Protein AF-A0A661MVH6-F1 (afdb_monomer)

Structure (mmCIF, N/CA/C/O backbone):
data_AF-A0A661MVH6-F1
#
_entry.id   AF-A0A661MVH6-F1
#
loop_
_atom_site.group_PDB
_atom_site.id
_atom_site.type_symbol
_atom_site.label_atom_id
_atom_site.label_alt_id
_atom_site.label_comp_id
_atom_site.label_asym_id
_atom_site.label_entity_id
_atom_site.label_seq_id
_atom_site.pdbx_PDB_ins_code
_atom_site.Cartn_x
_atom_site.Cartn_y
_atom_site.Cartn_z
_atom_site.occupancy
_atom_site.B_iso_or_equiv
_atom_site.auth_seq_id
_atom_site.auth_comp_id
_atom_site.auth_asym_id
_atom_site.auth_atom_id
_atom_site.pdbx_PDB_model_num
ATOM 1 N N . MET A 1 1 ? 53.081 5.523 32.865 1.00 45.00 1 MET A N 1
ATOM 2 C CA . MET A 1 1 ? 53.089 5.636 31.393 1.00 45.00 1 MET A CA 1
ATOM 3 C C . MET A 1 1 ? 51.873 6.450 31.010 1.00 45.00 1 MET A C 1
ATOM 5 O O . MET A 1 1 ? 50.761 6.010 31.255 1.00 45.00 1 MET A O 1
ATOM 9 N N . VAL A 1 2 ? 52.114 7.679 30.564 1.00 39.81 2 VAL A N 1
ATOM 10 C CA . VAL A 1 2 ? 51.119 8.656 30.108 1.00 39.81 2 VAL A CA 1
ATOM 11 C C . VAL A 1 2 ? 51.309 8.809 28.603 1.00 39.81 2 VAL A C 1
ATOM 13 O O . VAL A 1 2 ? 52.458 8.885 28.177 1.00 39.81 2 VAL A O 1
ATOM 16 N N . ALA A 1 3 ? 50.197 8.851 27.866 1.00 35.44 3 ALA A N 1
ATOM 17 C CA . ALA A 1 3 ? 49.954 9.422 26.528 1.00 35.44 3 ALA A CA 1
ATOM 18 C C . ALA A 1 3 ? 48.868 8.548 25.872 1.00 35.44 3 ALA A C 1
ATOM 20 O O . ALA A 1 3 ? 48.972 7.330 25.907 1.00 35.44 3 ALA A O 1
ATOM 21 N N . GLY A 1 4 ? 47.775 9.046 25.305 1.00 31.98 4 GLY A N 1
ATOM 22 C CA . GLY A 1 4 ? 47.479 10.376 24.791 1.00 31.98 4 GLY A CA 1
ATOM 23 C C . GLY A 1 4 ? 46.777 10.152 23.453 1.00 31.98 4 GLY A C 1
ATOM 24 O O . GLY A 1 4 ? 47.434 9.773 22.491 1.00 31.98 4 GLY A O 1
ATOM 25 N N . ALA A 1 5 ? 45.456 10.317 23.410 1.00 34.72 5 ALA A N 1
ATOM 26 C CA . ALA A 1 5 ? 44.681 10.308 22.175 1.00 34.72 5 ALA A CA 1
ATOM 27 C C . ALA A 1 5 ? 44.013 11.678 22.034 1.00 34.72 5 ALA A C 1
ATOM 29 O O . ALA A 1 5 ? 43.174 12.059 22.848 1.00 34.72 5 ALA A O 1
ATOM 30 N N . ALA A 1 6 ? 44.456 12.422 21.029 1.00 36.59 6 ALA A N 1
ATOM 31 C CA . ALA A 1 6 ? 43.865 13.654 20.538 1.00 36.59 6 ALA A CA 1
ATOM 32 C C . ALA A 1 6 ? 44.026 13.673 19.011 1.00 36.59 6 ALA A C 1
ATOM 34 O O . ALA A 1 6 ? 44.962 13.054 18.500 1.00 36.59 6 ALA A O 1
ATOM 35 N N . MET A 1 7 ? 43.177 14.477 18.358 1.00 31.98 7 MET A N 1
ATOM 36 C CA . MET A 1 7 ? 43.138 14.834 16.926 1.00 31.98 7 MET A CA 1
ATOM 37 C C . MET A 1 7 ? 42.324 13.858 16.045 1.00 31.98 7 MET A C 1
ATOM 39 O O . MET A 1 7 ? 42.450 12.651 16.194 1.00 31.98 7 MET A O 1
ATOM 43 N N . ALA A 1 8 ? 41.475 14.288 15.105 1.00 34.19 8 ALA A N 1
ATOM 44 C CA . ALA A 1 8 ? 41.249 15.621 14.547 1.00 34.19 8 ALA A CA 1
ATOM 45 C C . ALA A 1 8 ? 39.823 15.770 13.981 1.00 34.19 8 ALA A C 1
ATOM 47 O O . ALA A 1 8 ? 39.213 14.810 13.514 1.00 34.19 8 ALA A O 1
ATOM 48 N N . GLU A 1 9 ? 39.373 17.021 14.005 1.00 36.56 9 GLU A N 1
ATOM 49 C CA . GLU A 1 9 ? 38.260 17.614 13.265 1.00 36.56 9 GLU A CA 1
ATOM 50 C C . GLU A 1 9 ? 38.466 17.470 11.745 1.00 36.56 9 GLU A C 1
ATOM 52 O O . GLU A 1 9 ? 39.578 17.676 11.251 1.00 36.56 9 GLU A O 1
ATOM 57 N N . ALA A 1 10 ? 37.399 17.178 10.996 1.00 37.25 10 ALA A N 1
ATOM 58 C CA . ALA A 1 10 ? 37.377 17.310 9.542 1.00 37.25 10 ALA A CA 1
ATOM 59 C C . ALA A 1 10 ? 36.585 18.571 9.182 1.00 37.25 10 ALA A C 1
ATOM 61 O O . ALA A 1 10 ? 35.375 18.648 9.402 1.00 37.25 10 ALA A O 1
ATOM 62 N N . GLY A 1 11 ? 37.320 19.563 8.681 1.00 33.62 11 GLY A N 1
ATOM 63 C CA . GLY A 1 11 ? 36.809 20.831 8.190 1.00 33.62 11 GLY A CA 1
ATOM 64 C C . GLY A 1 11 ? 3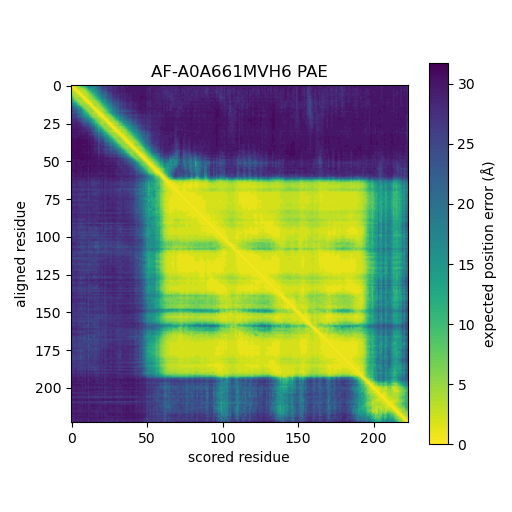5.993 20.679 6.908 1.00 33.62 11 GLY A C 1
ATOM 65 O O . GLY A 1 11 ? 36.220 19.795 6.084 1.00 33.62 11 GLY A O 1
ATOM 66 N N . CYS A 1 12 ? 35.023 21.574 6.801 1.00 34.25 12 CYS A N 1
ATOM 67 C CA . CYS A 1 12 ? 34.191 21.844 5.646 1.00 34.25 12 CYS A CA 1
ATOM 68 C C . CYS A 1 12 ? 35.001 22.687 4.650 1.00 34.25 12 CYS A C 1
ATOM 70 O O . CYS A 1 12 ? 35.284 23.844 4.952 1.00 34.25 12 CYS A O 1
ATOM 72 N N . ASP A 1 13 ? 35.359 22.125 3.495 1.00 34.41 13 ASP A N 1
ATOM 73 C CA . ASP A 1 13 ? 35.902 22.890 2.370 1.00 34.41 13 ASP A CA 1
ATOM 74 C C . ASP A 1 13 ? 34.852 22.962 1.258 1.00 34.41 13 ASP A C 1
ATOM 76 O O . ASP A 1 13 ? 34.529 21.984 0.581 1.00 34.41 13 ASP A O 1
ATOM 80 N N . SER A 1 14 ? 34.292 24.158 1.108 1.00 38.09 14 SER A N 1
ATOM 81 C CA . SER A 1 14 ? 33.525 24.607 -0.045 1.00 38.09 14 SER A CA 1
ATOM 82 C C . SER A 1 14 ? 34.484 25.187 -1.088 1.00 38.09 14 SER A C 1
ATOM 84 O O . SER A 1 14 ? 35.021 26.275 -0.879 1.00 38.09 14 SER A O 1
ATOM 86 N N . GLU A 1 15 ? 34.675 24.504 -2.219 1.00 35.59 15 GLU A N 1
ATOM 87 C CA . GLU A 1 15 ? 35.291 25.105 -3.409 1.00 35.59 15 GLU A CA 1
ATOM 88 C C . GLU A 1 15 ? 34.206 25.627 -4.357 1.00 35.59 15 GLU A C 1
ATOM 90 O O . GLU A 1 15 ? 33.517 24.896 -5.070 1.00 35.59 15 GLU A O 1
ATOM 95 N N . GLU A 1 16 ? 34.065 26.947 -4.310 1.00 38.22 16 GLU A N 1
ATOM 96 C CA . GLU A 1 16 ? 33.287 27.807 -5.186 1.00 38.22 16 GLU A CA 1
ATOM 97 C C . GLU A 1 16 ? 34.013 27.964 -6.536 1.00 38.22 16 GLU A C 1
ATOM 99 O O . GLU A 1 16 ? 35.130 28.479 -6.615 1.00 38.22 16 GLU A O 1
ATOM 104 N N . GLN A 1 17 ? 33.381 27.508 -7.620 1.00 39.16 17 GLN A N 1
ATOM 105 C CA . GLN A 1 17 ? 33.851 27.730 -8.989 1.00 39.16 17 GLN A CA 1
ATOM 106 C C . GLN A 1 17 ? 33.597 29.180 -9.424 1.00 39.16 17 GLN A C 1
ATOM 108 O O . GLN A 1 17 ? 32.461 29.650 -9.456 1.00 39.16 17 GLN A O 1
ATOM 113 N N . GLN A 1 18 ? 34.672 29.873 -9.808 1.00 40.09 18 GLN A N 1
ATOM 114 C CA . GLN A 1 18 ? 34.637 31.227 -10.367 1.00 40.09 18 GLN A CA 1
ATOM 115 C C . GLN A 1 18 ? 34.027 31.275 -11.786 1.00 40.09 18 GLN A C 1
ATOM 117 O O . GLN A 1 18 ? 34.329 30.403 -12.606 1.00 40.09 18 GLN A O 1
ATOM 122 N N . PRO A 1 19 ? 33.261 32.328 -12.140 1.00 41.78 19 PRO A N 1
ATOM 123 C CA . PRO A 1 19 ? 32.779 32.555 -13.501 1.00 41.78 19 PRO A CA 1
ATOM 124 C C . PRO A 1 19 ? 33.750 33.406 -14.345 1.00 41.78 19 PRO A C 1
ATOM 126 O O . PRO A 1 19 ? 34.254 34.440 -13.906 1.00 41.78 19 PRO A O 1
ATOM 129 N N . GLY A 1 20 ? 33.973 32.983 -15.595 1.00 41.06 20 GLY A N 1
ATOM 130 C CA . GLY A 1 20 ? 34.665 33.748 -16.643 1.00 41.06 20 GLY A CA 1
ATOM 131 C C . GLY A 1 20 ? 33.724 34.645 -17.476 1.00 41.06 20 GLY A C 1
ATOM 132 O O . GLY A 1 20 ? 32.505 34.525 -17.364 1.00 41.06 20 GLY A O 1
ATOM 133 N N . PRO A 1 21 ? 34.262 35.569 -18.301 1.00 45.69 21 PRO A N 1
ATOM 134 C CA . PRO A 1 21 ? 33.652 36.882 -18.516 1.00 45.69 21 PRO A CA 1
ATOM 135 C C . PRO A 1 21 ? 32.853 37.052 -19.822 1.00 45.69 21 PRO A C 1
ATOM 137 O O . PRO A 1 21 ? 33.221 36.536 -20.870 1.00 45.69 21 PRO A O 1
ATOM 140 N N . GLY A 1 22 ? 31.856 37.943 -19.749 1.00 34.81 22 GLY A N 1
ATOM 141 C CA . GLY A 1 22 ? 31.641 39.020 -20.724 1.00 34.81 22 GLY A CA 1
ATOM 142 C C . GLY A 1 22 ? 30.849 38.715 -22.000 1.00 34.81 22 GLY A C 1
ATOM 143 O O . GLY A 1 22 ? 31.406 38.275 -22.998 1.00 34.81 22 GLY A O 1
ATOM 144 N N . ALA A 1 23 ? 29.590 39.160 -22.033 1.00 36.53 23 ALA A N 1
ATOM 145 C CA . ALA A 1 23 ? 28.980 39.694 -23.250 1.00 36.53 23 ALA A CA 1
ATOM 146 C C . ALA A 1 23 ? 28.004 40.827 -22.897 1.00 36.53 23 ALA A C 1
ATOM 148 O O . ALA A 1 23 ? 27.095 40.688 -22.085 1.00 36.53 23 ALA A O 1
ATOM 149 N N . THR A 1 24 ? 28.275 41.975 -23.503 1.00 40.50 24 THR A N 1
ATOM 150 C CA . THR A 1 24 ? 27.607 43.271 -23.401 1.00 40.50 24 THR A CA 1
ATOM 151 C C . THR A 1 24 ? 26.248 43.296 -24.100 1.00 40.50 24 THR A C 1
ATOM 153 O O . THR A 1 24 ? 26.124 42.783 -25.209 1.00 40.50 24 THR A O 1
ATOM 156 N N . GLY A 1 25 ? 25.282 44.020 -23.532 1.00 35.81 25 GLY A N 1
ATOM 157 C CA . GLY A 1 25 ? 24.060 44.424 -24.232 1.00 35.81 25 GLY A CA 1
ATOM 158 C C . GLY A 1 25 ? 23.080 45.132 -23.304 1.00 35.81 25 GLY A C 1
ATOM 159 O O . GLY A 1 25 ? 22.208 44.495 -22.729 1.00 35.81 25 GLY A O 1
ATOM 160 N N . GLY A 1 26 ? 23.247 46.443 -23.123 1.00 35.25 26 GLY A N 1
ATOM 161 C CA . GLY A 1 26 ? 22.300 47.277 -22.384 1.00 35.25 26 GLY A CA 1
ATOM 162 C C . GLY A 1 26 ? 21.272 47.936 -23.302 1.00 35.25 26 GLY A C 1
ATOM 163 O O . GLY A 1 26 ? 21.626 48.334 -24.406 1.00 35.25 26 GLY A O 1
ATOM 164 N N . SER A 1 27 ? 20.044 48.117 -22.804 1.00 38.47 27 SER A N 1
ATOM 165 C CA . SER A 1 27 ? 19.259 49.359 -22.950 1.00 38.47 27 SER A CA 1
ATOM 166 C C . SER A 1 27 ? 17.895 49.255 -22.249 1.00 38.47 27 SER A C 1
ATOM 168 O O . SER A 1 27 ? 17.159 48.303 -22.490 1.00 38.47 27 SER A O 1
ATOM 170 N N . GLY A 1 28 ? 17.546 50.290 -21.474 1.00 36.06 28 GLY A N 1
ATOM 171 C CA . GLY A 1 28 ? 16.227 50.543 -20.867 1.00 36.06 28 GLY A CA 1
ATOM 172 C C . GLY A 1 28 ? 16.311 50.472 -19.340 1.00 36.06 28 GLY A C 1
ATOM 173 O O . GLY A 1 28 ? 16.510 49.398 -18.798 1.00 36.06 28 GLY A O 1
ATOM 174 N N . GLY A 1 29 ? 16.315 51.561 -18.569 1.00 33.00 29 GLY A N 1
ATOM 175 C CA . GLY A 1 29 ? 15.412 52.715 -18.615 1.00 33.00 29 GLY A CA 1
ATOM 176 C C . GLY A 1 29 ? 14.424 52.559 -17.447 1.00 33.00 29 GLY A C 1
ATOM 177 O O . GLY A 1 29 ? 13.564 51.697 -17.535 1.00 33.00 29 GLY A O 1
ATOM 178 N N . GLY A 1 30 ? 14.631 53.303 -16.347 1.00 35.06 30 GLY A N 1
ATOM 179 C CA . GLY A 1 30 ? 13.961 53.160 -15.030 1.00 35.06 30 GLY A CA 1
ATOM 180 C C . GLY A 1 30 ? 12.454 53.514 -14.974 1.00 35.06 30 GLY A C 1
ATOM 181 O O . GLY A 1 30 ? 11.802 53.426 -16.009 1.00 35.06 30 GLY A O 1
ATOM 182 N N . PRO A 1 31 ? 11.869 53.954 -13.830 1.00 49.09 31 PRO A N 1
ATOM 183 C CA . PRO A 1 31 ? 12.480 54.344 -12.560 1.00 49.09 31 PRO A CA 1
ATOM 184 C C . PRO A 1 31 ? 12.018 53.530 -11.335 1.00 49.09 31 PRO A C 1
ATOM 186 O O . PRO A 1 31 ? 11.114 52.701 -11.371 1.00 49.09 31 PRO A O 1
ATOM 189 N N . GLN A 1 32 ? 12.728 53.822 -10.251 1.00 44.53 32 GLN A N 1
ATOM 190 C CA . GLN A 1 32 ? 12.508 53.434 -8.866 1.00 44.53 32 GLN A CA 1
ATOM 191 C C . GLN A 1 32 ? 11.124 53.862 -8.374 1.00 44.53 32 GLN A C 1
ATOM 193 O O . GLN A 1 32 ? 10.679 54.959 -8.705 1.00 44.53 32 GLN A O 1
ATOM 198 N N . ASP A 1 33 ? 10.540 53.071 -7.475 1.00 40.53 33 ASP A N 1
ATOM 199 C CA . ASP A 1 33 ? 9.740 53.661 -6.413 1.00 40.53 33 ASP A CA 1
ATOM 200 C C . ASP A 1 33 ? 9.968 52.933 -5.089 1.00 40.53 33 ASP A C 1
ATOM 202 O O . ASP A 1 33 ? 9.992 51.703 -5.003 1.00 40.53 33 ASP A O 1
ATOM 206 N N . ALA A 1 34 ? 10.226 53.747 -4.075 1.00 41.97 34 ALA A N 1
ATOM 207 C CA . ALA A 1 34 ? 10.484 53.361 -2.706 1.00 41.97 34 ALA A CA 1
ATOM 208 C C . ALA A 1 34 ? 9.177 53.475 -1.917 1.00 41.97 34 ALA A C 1
ATOM 210 O O . ALA A 1 34 ? 8.451 54.455 -2.048 1.00 41.97 34 ALA A O 1
ATOM 211 N N . GLY A 1 35 ? 8.890 52.497 -1.060 1.00 34.62 35 GLY A N 1
ATOM 212 C CA . GLY A 1 35 ? 7.670 52.499 -0.257 1.00 34.62 35 GLY A CA 1
ATOM 213 C C . GLY A 1 35 ? 7.804 51.676 1.014 1.00 34.62 35 GLY A C 1
ATOM 214 O O . GLY A 1 35 ? 7.529 50.486 1.034 1.00 34.62 35 GLY A O 1
ATOM 215 N N . THR A 1 36 ? 8.250 52.351 2.066 1.00 39.50 36 THR A N 1
ATOM 216 C CA . THR A 1 36 ? 8.251 51.976 3.487 1.00 39.50 36 THR A CA 1
ATOM 217 C C . THR A 1 36 ? 6.874 51.629 4.071 1.00 39.50 36 THR A C 1
ATOM 219 O O . THR A 1 36 ? 5.869 52.206 3.668 1.00 39.50 36 THR A O 1
ATOM 222 N N . GLY A 1 37 ? 6.888 50.861 5.170 1.00 33.09 37 GLY A N 1
ATOM 223 C CA . GLY A 1 37 ? 5.815 50.774 6.177 1.00 33.09 37 GLY A CA 1
ATOM 224 C C . GLY A 1 37 ? 5.101 49.424 6.136 1.00 33.09 37 GLY A C 1
ATOM 225 O O . GLY A 1 37 ? 4.774 48.936 5.070 1.00 33.09 37 GLY A O 1
ATOM 226 N N . GLY A 1 38 ? 4.837 48.710 7.221 1.00 32.91 38 GLY A N 1
ATOM 227 C CA . GLY A 1 38 ? 4.676 49.054 8.630 1.00 32.91 38 GLY A CA 1
ATOM 228 C C . GLY A 1 38 ? 3.821 47.922 9.223 1.00 32.91 38 GLY A C 1
ATOM 229 O O . GLY A 1 38 ? 2.946 47.397 8.539 1.00 32.91 38 GLY A O 1
ATOM 230 N N . GLY A 1 39 ? 4.137 47.463 10.433 1.00 37.31 39 GLY A N 1
ATOM 231 C CA . GLY A 1 39 ? 3.622 46.200 10.968 1.00 37.31 39 GLY A CA 1
ATOM 232 C C . GLY A 1 39 ? 2.149 46.172 11.398 1.00 37.31 39 GLY A C 1
ATOM 233 O O . GLY A 1 39 ? 1.479 47.192 11.512 1.00 37.31 39 GLY A O 1
ATOM 234 N N . SER A 1 40 ? 1.676 44.957 11.671 1.00 38.62 40 SER A N 1
ATOM 235 C CA . SER A 1 40 ? 0.677 44.527 12.676 1.00 38.62 40 SER A CA 1
ATOM 236 C C . SER A 1 40 ? 0.356 43.061 12.335 1.00 38.62 40 SER A C 1
ATOM 238 O O . SER A 1 40 ? 0.177 42.716 11.177 1.00 38.62 40 SER A O 1
ATOM 240 N N . GLY A 1 41 ? 0.520 42.092 13.234 1.00 39.66 41 GLY A N 1
ATOM 241 C CA . GLY A 1 41 ? -0.380 41.870 14.361 1.00 39.66 41 GLY A CA 1
ATOM 242 C C . GLY A 1 41 ? -1.605 41.088 13.875 1.00 39.66 41 GLY A C 1
ATOM 243 O O . GLY A 1 41 ? -2.578 41.701 13.459 1.00 39.66 41 GLY A O 1
ATOM 244 N N . GLY A 1 42 ? -1.553 39.750 13.899 1.00 32.97 42 GLY A N 1
ATOM 245 C CA . GLY A 1 42 ? -2.643 38.914 13.381 1.00 32.97 42 GLY A CA 1
ATOM 246 C C . GLY A 1 42 ? -2.488 37.422 13.682 1.00 32.97 42 GLY A C 1
ATOM 247 O O . GLY A 1 42 ? -2.177 36.641 12.797 1.00 32.97 42 GLY A O 1
ATOM 248 N N . GLN A 1 43 ? -2.640 37.074 14.959 1.00 37.19 43 GLN A N 1
ATOM 249 C CA . GLN A 1 43 ? -3.320 35.884 15.494 1.00 37.19 43 GLN A CA 1
ATOM 250 C C . GLN A 1 43 ? -3.347 34.600 14.632 1.00 37.19 43 GLN A C 1
ATOM 252 O O . GLN A 1 43 ? -4.077 34.498 13.649 1.00 37.19 43 GLN A O 1
ATOM 257 N N . ALA A 1 44 ? -2.627 33.572 15.095 1.00 39.81 44 ALA A N 1
ATOM 258 C CA . ALA A 1 44 ? -2.741 32.198 14.619 1.00 39.81 44 ALA A CA 1
ATOM 259 C C . ALA A 1 44 ? -4.171 31.670 14.846 1.00 39.81 44 ALA A C 1
ATOM 261 O O . ALA A 1 44 ? -4.568 31.366 15.971 1.00 39.81 44 ALA A O 1
ATOM 262 N N . GLY A 1 45 ? -4.951 31.596 13.769 1.00 36.25 45 GLY A N 1
ATOM 263 C CA . GLY A 1 45 ? -6.226 30.896 13.736 1.00 36.25 45 GLY A CA 1
ATOM 264 C C . GLY A 1 45 ? -5.992 29.426 13.410 1.00 36.25 45 GLY A C 1
ATOM 265 O O . GLY A 1 45 ? -5.546 29.100 12.313 1.00 36.25 45 GLY A O 1
ATOM 266 N N . ALA A 1 46 ? -6.304 28.546 14.358 1.00 42.44 46 ALA A N 1
ATOM 267 C CA . ALA A 1 46 ? -6.469 27.121 14.117 1.00 42.44 46 ALA A CA 1
ATOM 268 C C . ALA A 1 46 ? -7.663 26.917 13.168 1.00 42.44 46 ALA A C 1
ATOM 270 O O . ALA A 1 46 ? -8.818 26.891 13.591 1.00 42.44 46 ALA A O 1
ATOM 271 N N . GLY A 1 47 ? -7.386 26.847 11.867 1.00 36.41 47 GLY A N 1
ATOM 272 C CA . GLY A 1 47 ? -8.369 26.495 10.852 1.00 36.41 47 GLY A CA 1
ATOM 273 C C . GLY A 1 47 ? -8.554 24.986 10.838 1.00 36.41 47 GLY A C 1
ATOM 274 O O . GLY A 1 47 ? -7.804 24.282 10.172 1.00 36.41 47 GLY A O 1
ATOM 275 N N . GLY A 1 48 ? -9.538 24.491 11.589 1.00 42.53 48 GLY A N 1
ATOM 276 C CA . GLY A 1 48 ? -10.044 23.136 11.418 1.00 42.53 48 GLY A CA 1
ATOM 277 C C . GLY A 1 48 ? -10.596 22.989 10.003 1.00 42.53 48 GLY A C 1
ATOM 278 O O . GLY A 1 48 ? -11.647 23.547 9.689 1.00 42.53 48 GLY A O 1
ATOM 279 N N . GLY A 1 49 ? -9.864 22.275 9.148 1.00 35.28 49 GLY A N 1
ATOM 280 C CA . GLY A 1 49 ? -10.322 21.867 7.825 1.00 35.28 49 GLY A CA 1
ATOM 281 C C . GLY A 1 49 ? -11.458 20.863 7.971 1.00 35.28 49 GLY A C 1
ATOM 282 O O . GLY A 1 49 ? -11.233 19.658 7.987 1.00 35.28 49 GLY A O 1
ATOM 283 N N . GLY A 1 50 ? -12.680 21.363 8.142 1.00 38.66 50 GLY A N 1
ATOM 284 C CA . GLY A 1 50 ? -13.878 20.542 8.066 1.00 38.66 50 GLY A CA 1
ATOM 285 C C . GLY A 1 50 ? -14.012 20.002 6.647 1.00 38.66 50 GLY A C 1
ATOM 286 O O . GLY A 1 50 ? -14.101 20.781 5.700 1.00 38.66 50 GLY A O 1
ATOM 287 N N . ALA A 1 51 ? -14.002 18.679 6.503 1.00 48.47 51 ALA A N 1
ATOM 288 C CA . ALA A 1 51 ? -14.371 18.026 5.258 1.00 48.47 51 ALA A CA 1
ATOM 289 C C . ALA A 1 51 ? -15.780 18.492 4.853 1.00 48.47 51 ALA A C 1
ATOM 291 O O . ALA A 1 51 ? -16.733 18.356 5.623 1.00 48.47 51 ALA A O 1
ATOM 292 N N . GLU A 1 52 ? -15.911 19.068 3.662 1.00 44.91 52 GLU A N 1
ATOM 293 C CA . GLU A 1 52 ? -17.208 19.394 3.078 1.00 44.91 52 GLU A CA 1
ATOM 294 C C . GLU A 1 52 ? -17.879 18.080 2.658 1.00 44.91 52 GLU A C 1
ATOM 296 O O . GLU A 1 52 ? -17.415 17.385 1.752 1.00 44.91 52 GLU A O 1
ATOM 301 N N . VAL A 1 53 ? -18.930 17.691 3.385 1.00 50.09 53 VAL A N 1
ATOM 302 C CA . VAL A 1 53 ? -19.680 16.455 3.137 1.00 50.09 53 VAL A CA 1
ATOM 303 C C . VAL A 1 53 ? -20.911 16.799 2.313 1.00 50.09 53 VAL A C 1
ATOM 305 O O . VAL A 1 53 ? -21.968 17.116 2.857 1.00 50.09 53 VAL A O 1
ATOM 308 N N . ASP A 1 54 ? -20.783 16.732 0.992 1.00 43.94 54 ASP A N 1
ATOM 309 C CA . ASP A 1 54 ? -21.917 16.920 0.090 1.00 43.94 54 ASP A CA 1
ATOM 310 C C . ASP A 1 54 ? -22.674 15.586 -0.048 1.00 43.94 54 ASP A C 1
ATOM 312 O O . ASP A 1 54 ? -22.412 14.749 -0.916 1.00 43.94 54 ASP A O 1
ATOM 316 N N . ALA A 1 55 ? -23.563 15.313 0.910 1.00 44.84 55 ALA A N 1
ATOM 317 C CA . ALA A 1 55 ? -24.316 14.064 0.986 1.00 44.84 55 ALA A CA 1
ATOM 318 C C . ALA A 1 55 ? -25.545 14.083 0.057 1.00 44.84 55 ALA A C 1
ATOM 320 O O . ALA A 1 55 ? -26.690 14.067 0.512 1.00 44.84 55 ALA A O 1
ATOM 321 N N . TYR A 1 56 ? -25.330 14.063 -1.260 1.00 46.62 56 TYR A N 1
ATOM 322 C CA . TYR A 1 56 ? -26.392 13.714 -2.205 1.00 46.62 56 TYR A CA 1
ATOM 323 C C . TYR A 1 56 ? -26.602 12.191 -2.194 1.00 46.62 56 TYR A C 1
ATOM 325 O O . TYR A 1 56 ? -25.760 11.435 -2.675 1.00 46.62 56 TYR A O 1
ATOM 333 N N . THR A 1 57 ? -27.722 11.727 -1.624 1.00 47.34 57 THR A N 1
ATOM 334 C CA . THR A 1 57 ? -28.104 10.302 -1.622 1.00 47.34 57 THR A CA 1
ATOM 335 C C . THR A 1 57 ? -29.356 10.098 -2.475 1.00 47.34 57 THR A C 1
ATOM 337 O O . THR A 1 57 ? -30.470 10.199 -1.956 1.00 47.34 57 THR A O 1
ATOM 340 N N . PRO A 1 58 ? -29.223 9.831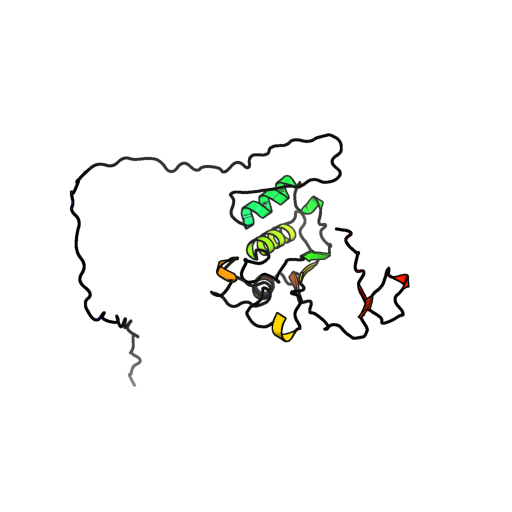 -3.783 1.00 51.81 58 PRO A N 1
ATOM 341 C CA . PRO A 1 58 ? -30.343 9.343 -4.565 1.00 51.81 58 PRO A CA 1
ATOM 342 C C . PRO A 1 58 ? -30.673 7.905 -4.114 1.00 51.81 58 PRO A C 1
ATOM 344 O O . PRO A 1 58 ? -29.764 7.115 -3.836 1.00 51.81 58 PRO A O 1
ATOM 347 N N . PRO A 1 59 ? -31.963 7.558 -3.987 1.00 54.09 59 PRO A N 1
ATOM 348 C CA . PRO A 1 59 ? -32.376 6.208 -3.640 1.00 54.09 59 PRO A CA 1
ATOM 349 C C . PRO A 1 59 ? -32.063 5.296 -4.834 1.00 54.09 59 PRO A C 1
ATOM 351 O O . PRO A 1 59 ? -32.588 5.545 -5.912 1.00 54.09 59 PRO A O 1
ATOM 354 N N . ASP A 1 60 ? -31.227 4.273 -4.621 1.00 65.06 60 ASP A N 1
ATOM 355 C CA . ASP A 1 60 ? -30.744 3.284 -5.614 1.00 65.06 60 ASP A CA 1
ATOM 356 C C . ASP A 1 60 ? -29.407 3.587 -6.326 1.00 65.06 60 ASP A C 1
ATOM 358 O O . ASP A 1 60 ? -29.298 3.550 -7.548 1.00 65.06 60 ASP A O 1
ATOM 362 N N . LEU A 1 61 ? -28.334 3.838 -5.570 1.00 51.81 61 LEU A N 1
ATOM 363 C CA . LEU A 1 61 ? -26.981 3.673 -6.113 1.00 51.81 61 LEU A CA 1
ATOM 364 C C . LEU A 1 61 ? -26.343 2.405 -5.550 1.00 51.81 61 LEU A C 1
ATOM 366 O O . LEU A 1 61 ? -25.890 2.378 -4.407 1.00 51.81 61 LEU A O 1
ATOM 370 N N . THR A 1 62 ? -26.245 1.370 -6.384 1.00 67.88 62 THR A N 1
ATOM 371 C CA . THR A 1 62 ? -25.444 0.166 -6.107 1.00 67.88 62 THR A CA 1
ATOM 372 C C . THR A 1 62 ? -23.945 0.460 -5.997 1.00 67.88 62 THR A C 1
ATOM 374 O O . THR A 1 62 ? -23.206 -0.355 -5.454 1.00 67.88 62 THR A O 1
ATOM 377 N N . ASN A 1 63 ? -23.491 1.626 -6.472 1.00 72.00 63 ASN A N 1
ATOM 378 C CA . ASN A 1 63 ? -22.089 2.032 -6.483 1.00 72.00 63 ASN A CA 1
ATOM 379 C C . ASN A 1 63 ? -21.925 3.420 -5.855 1.00 72.00 63 ASN A C 1
ATOM 381 O O . ASN A 1 63 ? -22.542 4.388 -6.298 1.00 72.00 63 ASN A O 1
ATOM 385 N N . ARG A 1 64 ? -21.058 3.529 -4.844 1.00 80.94 64 ARG A N 1
ATOM 386 C CA . ARG A 1 64 ? -20.696 4.802 -4.206 1.00 80.94 64 ARG A CA 1
ATOM 387 C C . ARG A 1 64 ? -19.246 5.131 -4.531 1.00 80.94 64 ARG A C 1
ATOM 389 O O . ARG A 1 64 ? -18.366 4.309 -4.300 1.00 80.94 64 ARG A O 1
ATOM 396 N N . VAL A 1 65 ? -19.005 6.340 -5.031 1.00 90.06 65 VAL A N 1
ATOM 397 C CA . VAL A 1 65 ? -17.656 6.898 -5.189 1.00 90.06 65 VAL A CA 1
ATOM 398 C C . VAL A 1 65 ? -17.446 7.907 -4.072 1.00 90.06 65 VAL A C 1
ATOM 400 O O . VAL A 1 65 ? -18.222 8.849 -3.934 1.00 90.06 65 VAL A O 1
ATOM 403 N N . LEU A 1 66 ? -16.417 7.687 -3.260 1.00 92.56 66 LEU A N 1
ATOM 404 C CA . LEU A 1 66 ? -16.065 8.547 -2.136 1.00 92.56 66 LEU A CA 1
ATOM 405 C C . LEU A 1 66 ? -14.751 9.249 -2.449 1.00 92.56 66 LEU A C 1
ATOM 407 O O . LEU A 1 66 ? -13.831 8.639 -2.992 1.00 92.56 66 LEU A O 1
ATOM 411 N N . VAL A 1 67 ? -14.678 10.538 -2.133 1.00 96.06 67 VAL A N 1
ATOM 412 C CA . VAL A 1 67 ? -13.537 11.382 -2.482 1.00 96.06 67 VAL A CA 1
ATOM 413 C C . VAL A 1 67 ? -13.217 12.290 -1.301 1.00 96.06 67 VAL A C 1
ATOM 415 O O . VAL A 1 67 ? -14.083 13.033 -0.853 1.00 96.06 67 VAL A O 1
ATOM 418 N N . ALA A 1 68 ? -11.967 12.262 -0.841 1.00 96.62 68 ALA A N 1
ATOM 419 C CA . ALA A 1 68 ? -11.399 13.263 0.060 1.00 96.62 68 ALA A CA 1
ATOM 420 C C . ALA A 1 68 ? -10.291 14.030 -0.671 1.00 96.62 68 ALA A C 1
ATOM 422 O O . ALA A 1 68 ? -9.599 13.469 -1.525 1.00 96.62 68 ALA A O 1
ATOM 423 N N . ARG A 1 69 ? -10.163 15.327 -0.385 1.00 96.81 69 ARG A N 1
ATOM 424 C CA . ARG A 1 69 ? -9.189 16.232 -1.012 1.00 96.81 69 ARG A CA 1
ATOM 425 C C . ARG A 1 69 ? -8.678 17.239 0.012 1.00 96.81 69 ARG A C 1
ATOM 427 O O . ARG A 1 69 ? -9.295 17.427 1.055 1.00 96.81 69 ARG A O 1
ATOM 434 N N . ASN A 1 70 ? -7.611 17.946 -0.359 1.00 96.44 70 ASN A N 1
ATOM 435 C CA . ASN A 1 70 ? -7.000 19.059 0.381 1.00 96.44 70 ASN A CA 1
ATOM 436 C C . ASN A 1 70 ? -6.287 18.683 1.693 1.00 96.44 70 ASN A C 1
ATOM 438 O O . ASN A 1 70 ? -5.700 19.567 2.309 1.00 96.44 70 ASN A O 1
ATOM 442 N N . GLY A 1 71 ? -6.290 17.409 2.096 1.00 96.69 71 GLY A N 1
ATOM 443 C CA . GLY A 1 71 ? -5.391 16.893 3.127 1.00 96.69 71 GLY A CA 1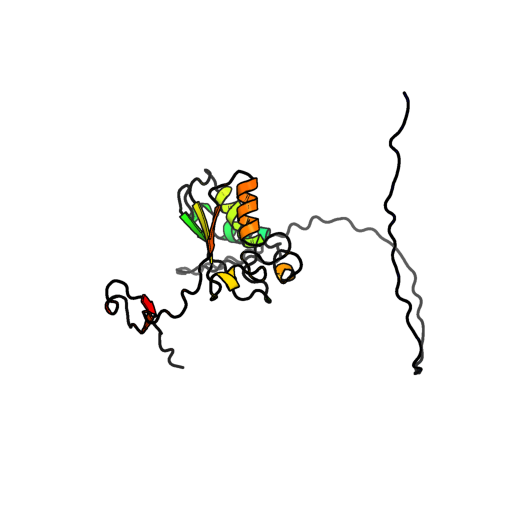
ATOM 444 C C . GLY A 1 71 ? -4.068 16.393 2.549 1.00 96.69 71 GLY A C 1
ATOM 445 O O . GLY A 1 71 ? -3.897 16.264 1.330 1.00 96.69 71 GLY A O 1
ATOM 446 N N . THR A 1 72 ? -3.152 16.049 3.443 1.00 97.00 72 THR A N 1
ATOM 447 C CA . THR A 1 72 ? -2.006 15.177 3.169 1.00 97.00 72 THR A CA 1
ATOM 448 C C . THR A 1 72 ? -2.467 13.796 2.675 1.00 97.00 72 THR A C 1
ATOM 450 O O . THR A 1 72 ? -3.640 13.431 2.835 1.00 97.00 72 THR A O 1
ATOM 453 N N . PRO A 1 73 ? -1.581 12.994 2.057 1.00 96.19 73 PRO A N 1
ATOM 454 C CA . PRO A 1 73 ? -1.938 11.650 1.611 1.00 96.19 73 PRO A CA 1
ATOM 455 C C . PRO A 1 73 ? -2.555 10.775 2.727 1.00 96.19 73 PRO A C 1
ATOM 457 O O . PRO A 1 73 ? -3.634 10.227 2.482 1.00 96.19 73 PRO A O 1
ATOM 460 N N . PRO A 1 74 ? -2.003 10.714 3.962 1.00 97.94 74 PRO A N 1
ATOM 461 C CA . PRO A 1 74 ? -2.636 9.991 5.069 1.00 97.94 74 PRO A CA 1
ATOM 462 C C . PRO A 1 74 ? -4.003 10.544 5.479 1.00 97.94 74 PRO A C 1
ATOM 464 O O . PRO A 1 74 ? -4.951 9.777 5.640 1.00 97.94 74 PRO A O 1
ATOM 467 N N . GLU A 1 75 ? -4.140 11.869 5.592 1.00 98.38 75 GLU A N 1
ATOM 468 C CA . GLU A 1 75 ? -5.417 12.497 5.958 1.00 98.38 75 GLU A CA 1
ATOM 469 C C . GLU A 1 75 ? -6.510 12.186 4.931 1.00 98.38 75 GLU A C 1
ATOM 471 O O . GLU A 1 75 ? -7.649 11.903 5.297 1.00 98.38 75 GLU A O 1
ATOM 476 N N . ASN A 1 76 ? -6.181 12.190 3.636 1.00 98.44 76 ASN A N 1
ATOM 477 C CA . ASN A 1 76 ? -7.148 11.849 2.595 1.00 98.44 76 ASN A CA 1
ATOM 478 C C . ASN A 1 76 ? -7.570 10.372 2.661 1.00 98.44 76 ASN A C 1
ATOM 480 O O . ASN A 1 76 ? -8.747 10.081 2.446 1.00 98.44 76 ASN A O 1
ATOM 484 N N . VAL A 1 77 ? -6.657 9.448 2.985 1.00 98.31 77 VAL A N 1
ATOM 485 C CA . VAL A 1 77 ? -6.997 8.028 3.193 1.00 98.31 77 VAL A CA 1
ATOM 486 C C . VAL A 1 77 ? -7.950 7.871 4.378 1.00 98.31 77 VAL A C 1
ATOM 488 O O . VAL A 1 77 ? -9.038 7.316 4.206 1.00 98.31 77 VAL A O 1
ATOM 491 N N . ALA A 1 78 ? -7.598 8.428 5.540 1.00 97.88 78 ALA A N 1
ATOM 492 C CA . ALA A 1 78 ? -8.429 8.374 6.742 1.00 97.88 78 ALA A CA 1
ATOM 493 C C . ALA A 1 78 ? -9.825 8.979 6.496 1.00 97.88 78 ALA A C 1
ATOM 495 O O . ALA A 1 78 ? -10.846 8.381 6.839 1.00 97.88 78 ALA A O 1
ATOM 496 N N . ASN A 1 79 ? -9.894 10.125 5.812 1.00 98.12 79 ASN A N 1
ATOM 497 C CA . ASN A 1 79 ? -11.156 10.784 5.478 1.00 98.12 79 ASN A CA 1
ATOM 498 C C . ASN A 1 79 ? -12.036 9.941 4.540 1.00 98.12 79 ASN A C 1
ATOM 500 O O . ASN A 1 79 ? -13.244 9.848 4.762 1.00 98.12 79 ASN A O 1
ATOM 504 N N . VAL A 1 80 ? -11.469 9.295 3.511 1.00 97.62 80 VAL A N 1
ATOM 505 C CA . VAL A 1 80 ? -12.247 8.395 2.637 1.00 97.62 80 VAL A CA 1
ATOM 506 C C . VAL A 1 80 ? -12.778 7.195 3.420 1.00 97.62 80 VAL A C 1
ATOM 508 O O . VAL A 1 80 ? -13.948 6.846 3.260 1.00 97.62 80 VAL A O 1
ATOM 511 N N . LEU A 1 81 ? -11.967 6.588 4.290 1.00 97.00 81 LEU A N 1
ATOM 512 C CA . LEU A 1 81 ? -12.403 5.466 5.125 1.00 97.00 81 LEU A CA 1
ATOM 513 C C . LEU A 1 81 ? -13.500 5.882 6.110 1.00 97.00 81 LEU A C 1
ATOM 515 O O . LEU A 1 81 ? -14.490 5.165 6.260 1.00 97.00 81 LEU A O 1
ATOM 519 N N . ALA A 1 82 ? -13.392 7.066 6.715 1.00 96.25 82 ALA A N 1
ATOM 520 C CA . ALA A 1 82 ? -14.437 7.624 7.569 1.00 96.25 82 ALA A CA 1
ATOM 521 C C . ALA A 1 82 ? -15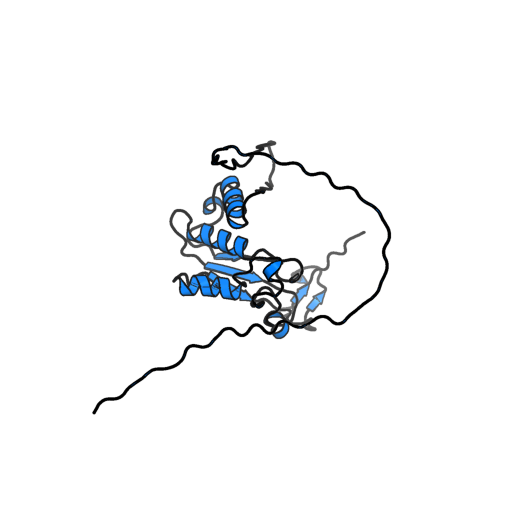.757 7.820 6.800 1.00 96.25 82 ALA A C 1
ATOM 523 O O . ALA A 1 82 ? -16.807 7.360 7.253 1.00 96.25 82 ALA A O 1
ATOM 524 N N . LEU A 1 83 ? -15.713 8.406 5.594 1.00 95.44 83 LEU A N 1
ATOM 525 C CA . LEU A 1 83 ? -16.881 8.540 4.705 1.00 95.44 83 LEU A CA 1
ATOM 526 C C . LEU A 1 83 ? -17.476 7.182 4.296 1.00 95.44 83 LEU A C 1
ATOM 528 O O . LEU A 1 83 ? -18.681 7.065 4.042 1.00 95.44 83 LEU A O 1
ATOM 532 N N . ALA A 1 84 ? -16.633 6.151 4.231 1.00 93.62 84 ALA A N 1
ATOM 533 C CA . ALA A 1 84 ? -17.028 4.786 3.921 1.00 93.62 84 ALA A CA 1
ATOM 534 C C . ALA A 1 84 ? -17.678 4.062 5.116 1.00 93.62 84 ALA A C 1
ATOM 536 O O . ALA A 1 84 ? -18.295 3.017 4.920 1.00 93.62 84 ALA A O 1
ATOM 537 N N . GLY A 1 85 ? -17.623 4.638 6.323 1.00 94.88 85 GLY A N 1
ATOM 538 C CA . GLY A 1 85 ? -18.156 4.051 7.555 1.00 94.88 85 GLY A CA 1
ATOM 539 C C . GLY A 1 85 ? -17.117 3.305 8.396 1.00 94.88 85 GLY A C 1
ATOM 540 O O . GLY A 1 85 ? -17.500 2.496 9.238 1.00 94.88 85 GLY A O 1
ATOM 541 N N . GLY A 1 86 ? -15.829 3.572 8.171 1.00 96.06 86 GLY A N 1
ATOM 542 C CA . GLY A 1 86 ? -14.701 2.955 8.864 1.00 96.06 86 GLY A CA 1
ATOM 543 C C . GLY A 1 86 ? -14.209 1.667 8.202 1.00 96.06 86 GLY A C 1
ATOM 544 O O . GLY A 1 86 ? -14.950 0.977 7.501 1.00 96.06 86 GLY A O 1
ATOM 545 N N . ILE A 1 87 ? -12.942 1.327 8.449 1.00 97.25 87 ILE A N 1
ATOM 546 C CA . ILE A 1 87 ? -12.273 0.172 7.832 1.00 97.25 87 ILE A CA 1
ATOM 547 C C . ILE A 1 87 ? -12.931 -1.170 8.203 1.00 97.25 87 ILE A C 1
ATOM 549 O O . ILE A 1 87 ? -13.100 -2.037 7.347 1.00 97.25 87 ILE A O 1
ATOM 553 N N . ALA A 1 88 ? -13.416 -1.303 9.445 1.00 97.00 88 ALA A N 1
ATOM 554 C CA . ALA A 1 88 ? -14.053 -2.519 9.963 1.00 97.00 88 ALA A CA 1
ATOM 555 C C . ALA A 1 88 ? -15.388 -2.865 9.279 1.00 97.00 88 ALA A C 1
ATOM 557 O O . ALA A 1 88 ? -15.940 -3.938 9.500 1.00 97.00 88 ALA A O 1
ATOM 558 N N . ARG A 1 89 ? -15.919 -1.972 8.435 1.00 95.12 89 ARG A N 1
ATOM 559 C CA . ARG A 1 89 ? -17.071 -2.269 7.579 1.00 95.12 89 ARG A CA 1
ATOM 560 C C . ARG A 1 89 ? -16.720 -3.221 6.428 1.00 95.12 89 ARG A C 1
ATOM 562 O O . ARG A 1 89 ? -17.622 -3.862 5.893 1.00 95.12 89 ARG A O 1
ATOM 569 N N . PHE A 1 90 ? -15.452 -3.263 6.023 1.00 92.88 90 PHE A N 1
ATOM 570 C CA . PHE A 1 90 ? -14.994 -3.963 4.819 1.00 92.88 90 PHE A CA 1
ATOM 571 C C . PHE A 1 90 ? -13.985 -5.071 5.104 1.00 92.88 90 PHE A C 1
ATOM 573 O O . PHE A 1 90 ? -13.850 -5.959 4.271 1.00 92.88 90 PHE A O 1
ATOM 580 N N . ILE A 1 91 ? -13.269 -4.980 6.227 1.00 96.94 91 ILE A N 1
ATOM 581 C CA . ILE A 1 91 ? -12.173 -5.881 6.586 1.00 96.94 91 ILE A CA 1
ATOM 582 C C . ILE A 1 91 ? -12.409 -6.409 8.002 1.00 96.94 91 ILE A C 1
ATOM 584 O O . ILE A 1 91 ? -12.512 -5.630 8.965 1.00 96.94 91 ILE A O 1
ATOM 588 N N . ASP A 1 92 ? -12.506 -7.729 8.120 1.00 98.00 92 ASP A N 1
ATOM 589 C CA . ASP A 1 92 ? -12.588 -8.428 9.396 1.00 98.00 92 ASP A CA 1
ATOM 590 C C . ASP A 1 92 ? -11.200 -8.729 9.990 1.00 98.00 92 ASP A C 1
ATOM 592 O O . ASP A 1 92 ? -10.169 -8.463 9.374 1.00 98.00 92 ASP A O 1
ATOM 596 N N . GLN A 1 93 ? -11.165 -9.221 11.229 1.00 98.12 93 GLN A N 1
ATOM 597 C CA . GLN A 1 93 ? -9.933 -9.428 11.998 1.00 98.12 93 GLN A CA 1
ATOM 598 C C . GLN A 1 93 ? -8.943 -10.381 11.313 1.00 98.12 93 GLN A C 1
ATOM 600 O O . GLN A 1 93 ? -7.746 -10.112 11.342 1.00 98.12 93 GLN A O 1
ATOM 605 N N . ASP A 1 94 ? -9.438 -11.451 10.689 1.00 98.19 94 ASP A N 1
ATOM 606 C CA . ASP A 1 94 ? -8.625 -12.548 10.141 1.00 98.19 94 ASP A CA 1
ATOM 607 C C . ASP A 1 94 ? -8.506 -12.511 8.605 1.00 98.19 94 ASP A C 1
ATOM 609 O O . ASP A 1 94 ? -8.061 -13.478 7.980 1.00 98.19 94 ASP A O 1
ATOM 613 N N . ASP A 1 95 ? -8.941 -11.420 7.970 1.00 98.62 95 ASP A N 1
ATOM 614 C CA . ASP A 1 95 ? -8.965 -11.323 6.512 1.00 98.62 95 ASP A CA 1
ATOM 615 C C . ASP A 1 95 ? -7.556 -11.291 5.904 1.00 98.62 95 ASP A C 1
ATOM 617 O O . ASP A 1 95 ? -6.622 -10.692 6.436 1.00 98.62 95 ASP A O 1
ATOM 621 N N . VAL A 1 96 ? -7.420 -11.870 4.710 1.00 98.25 96 VAL A N 1
ATOM 622 C CA . VAL A 1 96 ? -6.247 -11.645 3.857 1.00 98.25 96 VAL A CA 1
ATOM 623 C C . VAL A 1 96 ? -6.548 -10.490 2.909 1.00 98.25 96 VAL A C 1
ATOM 625 O O . VAL A 1 96 ? -7.403 -10.591 2.027 1.00 98.25 96 VAL A O 1
ATOM 628 N N . VAL A 1 97 ? -5.822 -9.389 3.068 1.00 98.44 97 VAL A N 1
ATOM 629 C CA . VAL A 1 97 ? -6.001 -8.154 2.307 1.00 98.44 97 VAL A CA 1
ATOM 630 C C . VAL A 1 97 ? -4.912 -8.043 1.251 1.00 98.44 97 VAL A C 1
ATOM 632 O O . VAL A 1 97 ? -3.741 -7.843 1.560 1.00 98.44 97 VAL A O 1
ATOM 635 N N . VAL A 1 98 ? -5.293 -8.113 -0.024 1.00 98.25 98 VAL A N 1
ATOM 636 C CA . VAL A 1 98 ? -4.359 -7.901 -1.137 1.00 98.25 98 VAL A CA 1
ATOM 637 C C . VAL A 1 98 ? -4.434 -6.452 -1.601 1.00 98.25 98 VAL A C 1
ATOM 639 O O . VAL A 1 98 ? -5.421 -6.022 -2.199 1.00 98.25 98 VAL A O 1
ATOM 642 N N . LEU A 1 99 ? -3.364 -5.698 -1.365 1.00 97.69 99 LEU A N 1
ATOM 643 C CA . LEU A 1 99 ? -3.205 -4.348 -1.884 1.00 97.69 99 LEU A CA 1
ATOM 644 C C . LEU A 1 99 ? -2.537 -4.413 -3.256 1.00 97.69 99 LEU A C 1
ATOM 646 O O . LEU A 1 99 ? -1.405 -4.879 -3.385 1.00 97.69 99 LEU A O 1
ATOM 650 N N . LYS A 1 100 ? -3.240 -3.917 -4.277 1.00 96.06 100 LYS A N 1
ATOM 651 C CA . LYS A 1 100 ? -2.795 -3.904 -5.677 1.00 96.06 100 LYS A CA 1
ATOM 652 C C . LYS A 1 100 ? -2.451 -2.477 -6.126 1.00 96.06 100 LYS A C 1
ATOM 654 O O . LYS A 1 100 ? -3.258 -1.857 -6.823 1.00 96.06 100 LYS A O 1
ATOM 659 N N . PRO A 1 101 ? -1.301 -1.909 -5.712 1.00 94.88 101 PRO A N 1
ATOM 660 C CA . PRO A 1 101 ? -0.869 -0.613 -6.222 1.00 94.88 101 PRO A CA 1
ATOM 661 C C . PRO A 1 101 ? -0.529 -0.704 -7.715 1.00 94.88 101 PRO A C 1
ATOM 663 O O . PRO A 1 101 ? -0.360 -1.790 -8.251 1.00 94.88 101 PRO A O 1
ATOM 666 N N . ASN A 1 102 ? -0.394 0.433 -8.395 1.00 91.94 102 ASN A N 1
ATOM 667 C CA . ASN A 1 102 ? 0.207 0.510 -9.724 1.00 91.94 102 ASN A CA 1
ATOM 668 C C . ASN A 1 102 ? 1.652 1.000 -9.598 1.00 91.94 102 ASN A C 1
ATOM 670 O O . ASN A 1 102 ? 1.867 2.088 -9.079 1.00 91.94 102 ASN A O 1
ATOM 674 N N . GLY A 1 103 ? 2.623 0.237 -10.096 1.00 89.81 103 GLY A N 1
ATOM 675 C CA . GLY A 1 103 ? 4.061 0.522 -10.031 1.00 89.81 103 GLY A CA 1
ATOM 676 C C . GLY A 1 103 ? 4.726 0.827 -11.378 1.00 89.81 103 GLY A C 1
ATOM 677 O O . GLY A 1 103 ? 5.915 1.150 -11.435 1.00 89.81 103 GLY A O 1
ATOM 678 N N . GLN A 1 104 ? 3.978 0.719 -12.480 1.00 84.81 104 GLN A N 1
ATOM 679 C CA . GLN A 1 104 ? 4.521 0.764 -13.842 1.00 84.81 104 GLN A CA 1
ATOM 680 C C . GLN A 1 104 ? 5.056 2.154 -14.224 1.00 84.81 104 GLN A C 1
ATOM 682 O O . GLN A 1 104 ? 6.090 2.285 -14.889 1.00 84.81 104 GLN A O 1
ATOM 687 N N . TRP A 1 105 ? 4.359 3.210 -13.805 1.00 86.12 105 TRP A N 1
ATOM 688 C CA . TRP A 1 105 ? 4.612 4.588 -14.233 1.00 86.12 105 TRP A CA 1
ATOM 689 C C . TRP A 1 105 ? 5.519 5.330 -13.256 1.00 86.12 105 TRP A C 1
ATOM 691 O O . TRP A 1 105 ? 5.155 6.362 -12.693 1.00 86.12 105 TRP A O 1
ATOM 701 N N . ARG A 1 106 ? 6.732 4.794 -13.058 1.00 83.19 106 ARG A N 1
ATOM 702 C CA . ARG A 1 106 ? 7.690 5.308 -12.066 1.00 83.19 106 ARG A CA 1
ATOM 703 C C . ARG A 1 106 ? 7.931 6.815 -12.166 1.00 83.19 106 ARG A C 1
ATOM 705 O O . ARG A 1 106 ? 8.025 7.480 -11.149 1.00 83.19 106 ARG A O 1
ATOM 712 N N . ARG A 1 107 ? 7.975 7.369 -13.382 1.00 85.12 107 ARG A N 1
ATOM 713 C CA . ARG A 1 107 ? 8.252 8.795 -13.626 1.00 85.12 107 ARG A CA 1
ATOM 714 C C . ARG A 1 107 ? 7.052 9.704 -13.342 1.00 85.12 107 ARG A C 1
ATOM 716 O O . ARG A 1 107 ? 7.234 10.909 -13.246 1.00 85.12 107 ARG A O 1
ATOM 723 N N . GLN A 1 108 ? 5.851 9.144 -13.214 1.00 85.12 108 GLN A N 1
ATOM 724 C CA . GLN A 1 108 ? 4.592 9.856 -12.970 1.00 85.12 108 GLN A CA 1
ATOM 725 C C . GLN A 1 108 ? 4.107 9.702 -11.525 1.00 85.12 108 GLN A C 1
ATOM 727 O O . GLN A 1 108 ? 2.979 10.069 -11.219 1.00 85.12 108 GLN A O 1
ATOM 732 N N . GLY A 1 109 ? 4.943 9.140 -10.653 1.00 79.75 109 GLY A N 1
ATOM 733 C CA . GLY A 1 109 ? 4.636 9.018 -9.239 1.00 79.75 1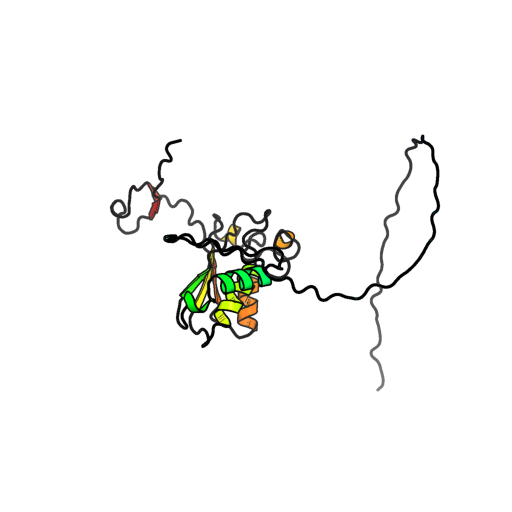09 GLY A CA 1
ATOM 734 C C . GLY A 1 109 ? 4.027 7.693 -8.813 1.00 79.75 109 GLY A C 1
ATOM 735 O O . GLY A 1 109 ? 4.002 7.468 -7.621 1.00 79.75 109 GLY A O 1
ATOM 736 N N . TYR A 1 110 ? 3.631 6.781 -9.716 1.00 90.44 110 TYR A N 1
ATOM 737 C CA . TYR A 1 110 ? 3.029 5.473 -9.368 1.00 90.44 110 TYR A CA 1
ATOM 738 C C . TYR A 1 110 ? 1.960 5.564 -8.235 1.00 90.44 110 TYR A C 1
ATOM 740 O O . TYR A 1 110 ? 1.447 6.646 -7.950 1.00 90.44 110 TYR A O 1
ATOM 748 N N . THR A 1 111 ? 1.501 4.465 -7.627 1.00 93.38 111 THR A N 1
ATOM 749 C CA . THR A 1 111 ? 0.604 4.577 -6.459 1.00 93.38 111 THR A CA 1
ATOM 750 C C . THR A 1 111 ? 1.388 5.120 -5.268 1.00 93.38 111 THR A C 1
ATOM 752 O O . THR A 1 111 ? 2.438 4.577 -4.911 1.00 93.38 111 THR A O 1
ATOM 755 N N . HIS A 1 112 ? 0.866 6.180 -4.646 1.00 94.38 112 HIS A N 1
ATOM 756 C CA . HIS A 1 112 ? 1.565 6.902 -3.588 1.00 94.38 112 HIS A CA 1
ATOM 757 C C . HIS A 1 112 ? 1.869 5.993 -2.383 1.00 94.38 112 HIS A C 1
ATOM 759 O O . HIS A 1 112 ? 0.942 5.478 -1.754 1.00 94.38 112 HIS A O 1
ATOM 765 N N . THR A 1 113 ? 3.145 5.779 -2.048 1.00 95.69 113 THR A N 1
ATOM 766 C CA . THR A 1 113 ? 3.553 4.838 -0.992 1.00 95.69 113 THR A CA 1
ATOM 767 C C . THR A 1 113 ? 3.051 5.283 0.379 1.00 95.69 113 THR A C 1
ATOM 769 O O . THR A 1 113 ? 2.649 4.449 1.180 1.00 95.69 113 THR A O 1
ATOM 772 N N . GLU A 1 114 ? 2.978 6.590 0.639 1.00 96.81 114 GLU A N 1
ATOM 773 C CA . GLU A 1 114 ? 2.424 7.092 1.903 1.00 96.81 114 GLU A CA 1
ATOM 774 C C . GLU A 1 114 ? 0.922 6.793 2.042 1.00 96.81 114 GLU A C 1
ATOM 776 O O . GLU A 1 114 ? 0.450 6.526 3.142 1.00 96.81 114 GLU A O 1
ATOM 781 N N . CYS A 1 115 ? 0.165 6.762 0.933 1.00 97.62 115 CYS A N 1
ATOM 782 C CA . CYS A 1 115 ? -1.237 6.332 0.975 1.00 97.62 115 CYS A CA 1
ATOM 783 C C . CYS A 1 115 ? -1.341 4.842 1.307 1.00 97.62 115 CYS A C 1
ATOM 785 O O . CYS A 1 115 ? -2.234 4.441 2.047 1.00 97.62 115 CYS A O 1
ATOM 787 N N . MET A 1 116 ? -0.436 4.023 0.757 1.00 98.00 116 MET A N 1
ATOM 788 C CA . MET A 1 116 ? -0.356 2.597 1.087 1.00 98.00 116 MET A CA 1
ATOM 789 C C . MET A 1 116 ? -0.053 2.410 2.572 1.00 98.00 116 MET A C 1
ATOM 791 O O . MET A 1 116 ? -0.774 1.677 3.237 1.00 98.00 116 MET A O 1
ATOM 795 N N . LYS A 1 117 ? 0.950 3.123 3.100 1.00 98.50 117 LYS A N 1
ATOM 796 C CA . LYS A 1 117 ? 1.268 3.123 4.531 1.00 98.50 117 LYS A CA 1
ATOM 797 C C . LYS A 1 117 ? 0.048 3.507 5.372 1.00 98.50 117 LYS A C 1
ATOM 799 O O . LYS A 1 117 ? -0.320 2.765 6.270 1.00 98.50 117 LYS A O 1
ATOM 804 N N . ALA A 1 118 ? -0.612 4.619 5.051 1.00 98.62 118 ALA A N 1
ATOM 805 C CA . ALA A 1 118 ? -1.784 5.073 5.794 1.00 98.62 118 ALA A CA 1
ATOM 806 C C . ALA A 1 118 ? -2.927 4.047 5.776 1.00 98.62 118 ALA A C 1
ATOM 808 O O . ALA A 1 118 ? -3.556 3.811 6.800 1.00 98.62 118 ALA A O 1
ATOM 809 N N . LEU A 1 119 ? -3.178 3.392 4.638 1.00 98.62 119 LEU A N 1
ATOM 810 C CA . LEU A 1 119 ? -4.193 2.341 4.556 1.00 98.62 119 LEU A CA 1
ATOM 811 C C . LEU A 1 119 ? -3.815 1.113 5.396 1.00 98.62 119 LEU A C 1
ATOM 813 O O . LEU A 1 119 ? -4.677 0.548 6.060 1.00 98.62 119 LEU A O 1
ATOM 817 N N . ILE A 1 120 ? -2.545 0.705 5.377 1.00 98.75 120 ILE A N 1
ATOM 818 C CA . ILE A 1 120 ? -2.051 -0.401 6.206 1.00 98.75 120 ILE A CA 1
ATOM 819 C C . ILE A 1 120 ? -2.199 -0.055 7.691 1.00 98.75 120 ILE A C 1
ATOM 821 O O . ILE A 1 120 ? -2.725 -0.867 8.447 1.00 98.75 120 ILE A O 1
ATOM 825 N N . ASP A 1 121 ? -1.806 1.154 8.094 1.00 98.62 121 ASP A N 1
ATOM 826 C CA . ASP A 1 121 ? -1.946 1.631 9.472 1.00 98.62 121 ASP A CA 1
ATOM 827 C C . ASP A 1 121 ? -3.414 1.592 9.928 1.00 98.62 121 ASP A C 1
ATOM 829 O O . ASP A 1 121 ? -3.702 1.120 11.025 1.00 98.62 121 ASP A O 1
ATOM 833 N N . GLU A 1 122 ? -4.353 2.010 9.075 1.00 98.56 122 GLU A N 1
ATOM 834 C CA . GLU A 1 122 ? -5.795 1.948 9.352 1.00 98.56 122 GLU A CA 1
ATOM 835 C C . GLU A 1 122 ? -6.308 0.505 9.492 1.00 98.56 122 GLU A C 1
ATOM 837 O O . GLU A 1 122 ? -7.106 0.222 10.385 1.00 98.56 122 GLU A O 1
ATOM 842 N N . ILE A 1 123 ? -5.835 -0.430 8.658 1.00 98.62 123 ILE A N 1
ATOM 843 C CA . ILE A 1 123 ? -6.186 -1.857 8.770 1.00 98.62 123 ILE A CA 1
ATOM 844 C C . ILE A 1 123 ? -5.681 -2.432 10.096 1.00 98.62 123 ILE A C 1
ATOM 846 O O . ILE A 1 123 ? -6.451 -3.047 10.834 1.00 98.62 123 ILE A O 1
ATOM 850 N N . LEU A 1 124 ? -4.407 -2.201 10.422 1.00 98.50 124 LEU A N 1
ATOM 851 C CA . LEU A 1 124 ? -3.780 -2.692 11.652 1.00 98.50 124 LEU A CA 1
ATOM 852 C C . LEU A 1 124 ? -4.416 -2.077 12.907 1.00 98.50 124 LEU A C 1
ATOM 854 O O . LEU A 1 124 ? -4.547 -2.746 13.931 1.00 98.50 124 LEU A O 1
ATOM 858 N N . ALA A 1 125 ? -4.842 -0.814 12.827 1.00 97.88 125 ALA A N 1
ATOM 859 C CA . ALA A 1 125 ? -5.501 -0.091 13.910 1.00 97.88 125 ALA A CA 1
ATOM 860 C C . ALA A 1 125 ? -7.019 -0.334 13.985 1.00 97.88 125 ALA A C 1
ATOM 862 O O . ALA A 1 125 ? -7.697 0.324 14.785 1.00 97.88 125 ALA A O 1
ATOM 863 N N . ARG A 1 126 ? -7.582 -1.253 13.179 1.00 97.12 126 ARG A N 1
ATOM 864 C CA . ARG A 1 126 ? -9.029 -1.502 13.188 1.00 97.12 126 ARG A CA 1
ATOM 865 C C . ARG A 1 126 ? -9.526 -1.828 14.606 1.00 97.12 126 ARG A C 1
ATOM 867 O O . ARG A 1 126 ? -8.832 -2.501 15.376 1.00 97.12 126 ARG A O 1
ATOM 874 N N . PRO A 1 127 ? -10.758 -1.427 14.968 1.00 97.19 127 PRO A N 1
ATOM 875 C CA . PRO A 1 127 ? -11.361 -1.837 16.231 1.00 97.19 127 PRO A CA 1
ATOM 876 C C . PRO A 1 127 ? -11.383 -3.364 16.377 1.00 97.19 127 PRO A C 1
ATOM 878 O O . PRO A 1 127 ? -11.890 -4.063 15.505 1.00 97.19 127 PRO A O 1
ATOM 881 N N . GLY A 1 128 ? -10.851 -3.867 17.492 1.00 96.50 128 GLY A N 1
ATOM 882 C CA . GLY A 1 128 ? -10.705 -5.306 17.744 1.00 96.50 128 GLY A CA 1
ATOM 883 C C . GLY A 1 128 ? -9.365 -5.904 17.301 1.00 96.50 128 GLY A C 1
ATOM 884 O O . GLY A 1 128 ? -9.107 -7.054 17.629 1.00 96.50 128 GLY A O 1
ATOM 885 N N . GLY A 1 129 ? -8.500 -5.128 16.641 1.00 97.31 129 GLY A N 1
ATOM 886 C CA . GLY A 1 129 ? -7.222 -5.607 16.114 1.00 97.31 129 GLY A CA 1
ATOM 887 C C . GLY A 1 129 ? -7.357 -6.330 14.773 1.00 97.31 129 GLY A C 1
ATOM 888 O O . GLY A 1 129 ? -8.463 -6.501 14.242 1.00 97.31 129 GLY A O 1
ATOM 889 N N . PHE A 1 130 ? -6.208 -6.720 14.222 1.00 98.44 130 PHE A N 1
ATOM 890 C CA . PHE A 1 130 ? -6.075 -7.413 12.945 1.00 98.44 130 PHE A CA 1
ATOM 891 C C . PHE A 1 130 ? -5.002 -8.504 13.055 1.00 98.44 130 PHE A C 1
ATOM 893 O O . PHE A 1 130 ? -3.828 -8.197 13.263 1.00 98.44 130 PHE A O 1
ATOM 900 N N . ASP A 1 131 ? -5.424 -9.757 12.897 1.00 97.69 131 ASP A N 1
ATOM 901 C CA . ASP A 1 131 ? -4.585 -10.960 12.974 1.00 97.69 131 ASP A CA 1
ATOM 902 C C . ASP A 1 131 ? -4.390 -11.627 11.598 1.00 97.69 131 ASP A C 1
ATOM 904 O O . ASP A 1 131 ? -3.618 -12.579 11.469 1.00 97.69 131 ASP A O 1
ATOM 908 N N . GLY A 1 132 ? -5.067 -11.116 10.564 1.00 97.62 132 GLY A N 1
ATOM 909 C CA . GLY A 1 132 ? -4.927 -11.544 9.176 1.00 97.62 132 GLY A CA 1
ATOM 910 C C . GLY A 1 132 ? -3.591 -11.154 8.533 1.00 97.62 132 GLY A C 1
ATOM 911 O O . GLY A 1 132 ? -2.610 -10.835 9.206 1.00 97.62 132 GLY A O 1
ATOM 912 N N . GLU A 1 133 ? -3.542 -11.158 7.200 1.00 98.19 133 GLU A N 1
ATOM 913 C CA . GLU A 1 133 ? -2.336 -10.825 6.424 1.00 98.19 133 GLU A CA 1
ATOM 914 C C . GLU A 1 133 ? -2.614 -9.698 5.431 1.00 98.19 133 GLU A C 1
ATOM 916 O O . GLU A 1 133 ? -3.634 -9.694 4.745 1.00 98.19 133 GLU A O 1
ATOM 921 N N . ILE A 1 134 ? -1.678 -8.760 5.306 1.00 98.75 134 ILE A N 1
ATOM 922 C CA . ILE A 1 134 ? -1.709 -7.717 4.283 1.00 98.75 134 ILE A CA 1
ATOM 923 C C . ILE A 1 134 ? -0.614 -8.008 3.263 1.00 98.75 134 ILE A C 1
ATOM 925 O O . ILE A 1 134 ? 0.565 -7.992 3.597 1.00 98.75 134 ILE A O 1
ATOM 929 N N . ILE A 1 135 ? -0.990 -8.209 2.003 1.00 98.31 135 ILE A N 1
ATOM 930 C CA . ILE A 1 135 ? -0.068 -8.542 0.916 1.00 98.31 135 ILE A CA 1
ATOM 931 C C . ILE A 1 135 ? -0.036 -7.384 -0.077 1.00 98.31 135 ILE A C 1
ATOM 933 O O . ILE A 1 135 ? -1.019 -7.120 -0.771 1.00 98.31 135 ILE A O 1
ATOM 937 N N . ILE A 1 136 ? 1.108 -6.716 -0.212 1.00 97.88 136 ILE A N 1
ATOM 938 C CA . ILE A 1 136 ? 1.349 -5.797 -1.328 1.00 97.88 136 ILE A CA 1
ATOM 939 C C . ILE A 1 136 ? 1.696 -6.645 -2.549 1.00 97.88 136 ILE A C 1
ATOM 941 O O . ILE A 1 136 ? 2.780 -7.219 -2.620 1.00 97.88 136 ILE A O 1
ATOM 945 N N . ALA A 1 137 ? 0.790 -6.734 -3.517 1.00 95.62 137 ALA A N 1
ATOM 946 C CA . ALA A 1 137 ? 0.986 -7.509 -4.736 1.00 95.62 137 ALA A CA 1
ATOM 947 C C . ALA A 1 137 ? 0.992 -6.575 -5.940 1.00 95.62 137 ALA A C 1
ATOM 949 O O . ALA A 1 137 ? 0.000 -5.901 -6.190 1.00 95.62 137 ALA A O 1
ATOM 950 N N . GLU A 1 138 ? 2.077 -6.533 -6.712 1.00 92.62 138 GLU A N 1
ATOM 951 C CA . GLU A 1 138 ? 2.134 -5.675 -7.900 1.00 92.62 138 GLU A CA 1
ATOM 952 C C . GLU A 1 138 ? 2.950 -6.263 -9.051 1.00 92.62 138 GLU A C 1
ATOM 954 O O . GLU A 1 138 ? 3.997 -6.881 -8.869 1.00 92.62 138 GLU A O 1
ATOM 959 N N . HIS A 1 139 ? 2.439 -6.032 -10.259 1.00 90.38 139 HIS A N 1
ATOM 960 C CA . HIS A 1 139 ? 2.984 -6.462 -11.535 1.00 90.38 139 HIS A CA 1
ATOM 961 C C . HIS A 1 139 ? 3.345 -5.255 -12.405 1.00 90.38 139 HIS A C 1
ATOM 963 O O . HIS A 1 139 ? 2.476 -4.622 -12.993 1.00 90.38 139 HIS A O 1
ATOM 969 N N . ILE A 1 140 ? 4.639 -4.966 -12.552 1.00 85.94 140 ILE A N 1
ATOM 970 C CA . ILE A 1 140 ? 5.104 -3.776 -13.289 1.00 85.94 140 ILE A CA 1
ATOM 971 C C . ILE A 1 140 ? 5.315 -3.997 -14.803 1.00 85.94 140 ILE A C 1
ATOM 973 O O . ILE A 1 140 ? 5.927 -3.159 -15.473 1.00 85.94 140 ILE A O 1
ATOM 977 N N . HIS A 1 141 ? 4.840 -5.127 -15.341 1.00 84.94 141 HIS A N 1
ATOM 978 C CA . HIS A 1 141 ? 4.978 -5.536 -16.750 1.00 84.94 141 HIS A CA 1
ATOM 979 C C . HIS A 1 141 ? 6.444 -5.591 -17.216 1.00 84.94 141 HIS A C 1
ATOM 981 O O . HIS A 1 141 ? 6.826 -5.017 -18.243 1.00 84.94 141 HIS A O 1
ATOM 987 N N . ARG A 1 142 ? 7.310 -6.189 -16.396 1.00 84.19 142 ARG A N 1
ATOM 988 C CA . ARG A 1 142 ? 8.730 -6.406 -16.693 1.00 84.19 142 ARG A CA 1
ATOM 989 C C . ARG A 1 142 ? 9.144 -7.790 -16.207 1.00 84.19 142 ARG A C 1
ATOM 991 O O . ARG A 1 142 ? 8.486 -8.382 -15.352 1.00 84.19 142 ARG A O 1
ATOM 998 N N . GLY A 1 143 ? 10.264 -8.289 -16.728 1.00 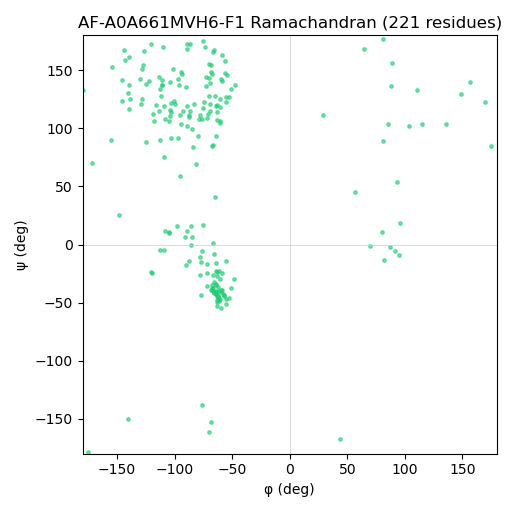82.81 143 GLY A N 1
ATOM 999 C CA . GLY A 1 143 ? 10.895 -9.495 -16.192 1.00 82.81 143 GLY A CA 1
ATOM 1000 C C . GLY A 1 143 ? 11.436 -9.282 -14.766 1.00 82.81 143 GLY A C 1
ATOM 1001 O O . GLY A 1 143 ? 11.561 -8.133 -14.326 1.00 82.81 143 GLY A O 1
ATOM 1002 N N . PRO A 1 144 ? 11.801 -10.361 -14.050 1.00 81.62 144 PRO A N 1
ATOM 1003 C CA . PRO A 1 144 ? 12.228 -10.292 -12.650 1.00 81.62 144 PRO A CA 1
ATOM 1004 C C . PRO A 1 144 ? 13.398 -9.334 -12.401 1.00 81.62 144 PRO A C 1
ATOM 1006 O O . PRO A 1 144 ? 13.314 -8.490 -11.514 1.00 81.62 144 PRO A O 1
ATOM 1009 N N . SER A 1 145 ? 14.454 -9.400 -13.222 1.00 84.19 145 SER A N 1
ATOM 1010 C CA . SER A 1 145 ? 15.631 -8.530 -13.077 1.00 84.19 145 SER A CA 1
ATOM 1011 C C . SER A 1 145 ? 15.257 -7.056 -13.198 1.00 84.19 145 SER A C 1
ATOM 1013 O O . SER A 1 145 ? 15.467 -6.301 -12.260 1.00 84.19 145 SER A O 1
ATOM 1015 N N . ALA A 1 146 ? 14.591 -6.676 -14.290 1.00 83.75 146 ALA A N 1
ATOM 1016 C CA . ALA A 1 146 ? 14.173 -5.296 -14.524 1.00 83.75 146 ALA A CA 1
ATOM 1017 C C . ALA A 1 146 ? 13.175 -4.784 -13.475 1.00 83.75 146 ALA A C 1
ATOM 1019 O O . ALA A 1 146 ? 13.105 -3.582 -13.235 1.00 83.75 146 ALA A O 1
ATOM 1020 N N . SER A 1 147 ? 12.399 -5.677 -12.855 1.00 83.12 147 SER A N 1
ATOM 1021 C CA . SER A 1 147 ? 11.423 -5.294 -11.833 1.00 83.12 147 SER A CA 1
ATOM 1022 C C . SER A 1 147 ? 12.019 -5.010 -10.468 1.00 83.12 147 SER A C 1
ATOM 1024 O O . SER A 1 147 ? 11.443 -4.240 -9.703 1.00 83.12 147 SER A O 1
ATOM 1026 N N . MET A 1 148 ? 13.166 -5.624 -10.198 1.00 85.69 148 MET A N 1
ATOM 1027 C CA . MET A 1 148 ? 13.931 -5.478 -8.966 1.00 85.69 148 MET A CA 1
ATOM 1028 C C . MET A 1 148 ? 15.211 -4.666 -9.203 1.00 85.69 148 MET A C 1
ATOM 1030 O O . MET A 1 148 ? 16.091 -4.618 -8.349 1.00 85.69 148 MET A O 1
ATOM 1034 N N . GLU A 1 149 ? 15.352 -4.025 -10.362 1.00 81.31 149 GLU A N 1
ATOM 1035 C CA . GLU A 1 149 ? 16.316 -2.948 -10.550 1.00 81.31 149 GLU A CA 1
ATOM 1036 C C . GLU A 1 149 ? 15.790 -1.726 -9.800 1.00 81.31 149 GLU A C 1
ATOM 1038 O O . GLU A 1 149 ? 14.602 -1.422 -9.923 1.00 81.31 149 GLU A O 1
ATOM 1043 N N . ALA A 1 150 ? 16.674 -1.031 -9.067 1.00 80.56 150 ALA A N 1
ATOM 1044 C CA . ALA A 1 150 ? 16.409 0.092 -8.151 1.00 80.56 150 ALA A CA 1
ATOM 1045 C C . ALA A 1 150 ? 15.863 1.371 -8.823 1.00 80.56 150 ALA A C 1
ATOM 1047 O O . ALA A 1 150 ? 16.237 2.500 -8.515 1.00 80.56 150 ALA A O 1
ATOM 1048 N N . GLN A 1 151 ? 14.965 1.186 -9.777 1.00 82.81 151 GLN A N 1
ATOM 1049 C CA . GLN A 1 151 ? 14.297 2.173 -10.589 1.00 82.81 151 GLN A CA 1
ATOM 1050 C C . GLN A 1 151 ? 12.777 2.096 -10.411 1.00 82.81 151 GLN A C 1
ATOM 1052 O O . GLN A 1 151 ? 12.118 3.092 -10.679 1.00 82.81 151 GLN A O 1
ATOM 1057 N N . TYR A 1 152 ? 12.191 0.970 -9.990 1.00 88.56 152 TYR A N 1
ATOM 1058 C CA . TYR A 1 152 ? 10.730 0.798 -9.904 1.00 88.56 152 TYR A CA 1
ATOM 1059 C C . TYR A 1 152 ? 10.216 0.723 -8.465 1.00 88.56 152 TYR A C 1
ATOM 1061 O O . TYR A 1 152 ? 10.992 0.611 -7.525 1.00 88.56 152 TYR A O 1
ATOM 1069 N N . CYS A 1 153 ? 8.893 0.784 -8.293 1.00 89.75 153 CYS A N 1
ATOM 1070 C CA . CYS A 1 153 ? 8.215 0.933 -6.999 1.00 89.75 153 CYS A CA 1
ATOM 1071 C C . CYS A 1 153 ? 8.693 -0.017 -5.886 1.00 89.75 153 CYS A C 1
ATOM 1073 O O . CYS A 1 153 ? 8.644 0.361 -4.718 1.00 89.75 153 CYS A O 1
ATOM 1075 N N . TRP A 1 154 ? 9.167 -1.220 -6.232 1.00 92.19 154 TRP A N 1
ATOM 1076 C CA . TRP A 1 154 ? 9.657 -2.205 -5.272 1.00 92.19 154 TRP A CA 1
ATOM 1077 C C . TRP A 1 154 ? 10.880 -1.723 -4.493 1.00 92.19 154 TRP A C 1
ATOM 1079 O O . TRP A 1 154 ? 10.884 -1.835 -3.274 1.00 92.19 154 TRP A O 1
ATOM 1089 N N . ASN A 1 155 ? 11.885 -1.167 -5.167 1.00 90.06 155 ASN A N 1
ATOM 1090 C CA . ASN A 1 155 ? 13.174 -0.819 -4.561 1.00 90.06 155 ASN A CA 1
ATOM 1091 C C . ASN A 1 155 ? 13.846 0.408 -5.194 1.00 90.06 155 ASN A C 1
ATOM 1093 O O . ASN A 1 155 ? 15.070 0.526 -5.182 1.00 90.06 155 ASN A O 1
ATOM 1097 N N . ILE A 1 156 ? 13.061 1.305 -5.790 1.00 89.56 156 ILE A N 1
ATOM 1098 C CA . ILE A 1 156 ? 13.546 2.570 -6.345 1.00 89.56 156 ILE A CA 1
ATOM 1099 C C . ILE A 1 156 ? 14.389 3.320 -5.317 1.00 89.56 156 ILE A C 1
ATOM 1101 O O . ILE A 1 156 ? 13.953 3.444 -4.180 1.00 89.56 156 ILE A O 1
ATOM 1105 N N . SER A 1 157 ? 15.555 3.842 -5.693 1.00 87.19 157 SER A N 1
ATOM 1106 C CA . SER A 1 157 ? 16.444 4.540 -4.751 1.00 87.19 157 SER A CA 1
ATOM 1107 C C . SER A 1 157 ? 15.856 5.870 -4.262 1.00 87.19 157 SER A C 1
ATOM 1109 O O . SER A 1 157 ? 15.043 6.504 -4.942 1.00 87.19 157 SER A O 1
ATOM 1111 N N . ALA A 1 158 ? 16.280 6.319 -3.078 1.00 85.69 158 ALA A N 1
ATOM 1112 C CA . ALA A 1 158 ? 15.976 7.666 -2.601 1.00 85.69 158 ALA A CA 1
ATOM 1113 C C . ALA A 1 158 ? 16.529 8.729 -3.573 1.00 85.69 158 ALA A C 1
ATOM 1115 O O . ALA A 1 158 ? 17.605 8.559 -4.140 1.00 85.69 158 ALA A O 1
ATOM 1116 N N . GLY A 1 159 ? 15.786 9.821 -3.777 1.00 77.19 159 GLY A N 1
ATOM 1117 C CA . GLY A 1 159 ? 16.175 10.919 -4.675 1.00 77.19 159 GLY A CA 1
ATOM 1118 C C . GLY A 1 159 ? 15.885 10.711 -6.171 1.00 77.19 159 GLY A C 1
ATOM 1119 O O . GLY A 1 159 ? 15.905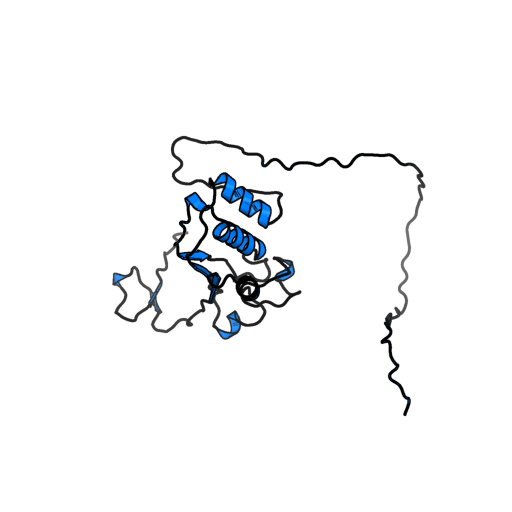 11.689 -6.913 1.00 77.19 159 GLY A O 1
ATOM 1120 N N . ASP A 1 160 ? 15.561 9.489 -6.614 1.00 77.00 160 ASP A N 1
ATOM 1121 C CA . ASP A 1 160 ? 15.112 9.214 -7.988 1.00 77.00 160 ASP A CA 1
ATOM 1122 C C . ASP A 1 160 ? 13.639 9.654 -8.187 1.00 77.00 160 ASP A C 1
ATOM 1124 O O . ASP A 1 160 ? 13.184 10.686 -7.692 1.00 77.00 160 ASP A O 1
ATOM 1128 N N . ASN A 1 161 ? 12.819 8.860 -8.885 1.00 75.31 161 ASN A N 1
ATOM 1129 C CA . ASN A 1 161 ? 11.410 9.185 -9.126 1.00 75.31 161 ASN A CA 1
ATOM 1130 C C . ASN A 1 161 ? 10.536 9.184 -7.857 1.00 75.31 161 ASN A C 1
ATOM 1132 O O . ASN A 1 161 ? 9.336 9.443 -7.958 1.00 75.31 161 ASN A O 1
ATOM 1136 N N . ARG A 1 162 ? 11.113 8.928 -6.674 1.00 81.69 162 ARG A N 1
ATOM 1137 C CA . ARG A 1 162 ? 10.410 9.090 -5.398 1.00 81.69 162 ARG A CA 1
ATOM 1138 C C . ARG A 1 162 ? 9.962 10.528 -5.150 1.00 81.69 162 ARG A C 1
ATOM 1140 O O . ARG A 1 162 ? 9.002 10.716 -4.427 1.00 81.69 162 ARG A O 1
ATOM 1147 N N . LEU A 1 163 ? 10.587 11.530 -5.777 1.00 79.38 163 LEU A N 1
ATOM 1148 C CA . LEU A 1 163 ? 10.153 12.932 -5.658 1.00 79.38 163 LEU A CA 1
ATOM 1149 C C . LEU A 1 163 ? 8.753 13.193 -6.237 1.00 79.38 163 LEU A C 1
ATOM 1151 O O . LEU A 1 163 ? 8.100 14.153 -5.845 1.00 79.38 163 LEU A O 1
ATOM 1155 N N . ASN A 1 164 ? 8.288 12.338 -7.153 1.00 82.44 164 ASN A N 1
ATOM 1156 C CA . ASN A 1 164 ? 6.919 12.386 -7.674 1.00 82.44 164 ASN A CA 1
ATOM 1157 C C . ASN A 1 164 ? 5.958 11.495 -6.859 1.00 82.44 164 ASN A C 1
ATOM 1159 O O . ASN A 1 164 ? 4.816 11.295 -7.263 1.00 82.44 164 ASN A O 1
ATOM 1163 N N . ASN A 1 165 ? 6.430 10.927 -5.749 1.00 90.00 165 ASN A N 1
ATOM 1164 C CA . ASN A 1 165 ? 5.714 10.072 -4.805 1.00 90.00 165 ASN A CA 1
ATOM 1165 C C . ASN A 1 165 ? 6.178 10.466 -3.380 1.00 90.00 165 ASN A C 1
ATOM 1167 O O . ASN A 1 165 ? 6.557 11.610 -3.134 1.00 90.00 165 ASN A O 1
ATOM 1171 N N . TRP A 1 166 ? 6.180 9.523 -2.445 1.00 91.88 166 TRP A N 1
ATOM 1172 C CA . TRP A 1 166 ? 6.697 9.655 -1.107 1.00 91.88 166 TRP A CA 1
ATOM 1173 C C . TRP A 1 166 ? 8.216 9.424 -1.126 1.00 91.88 166 TRP A C 1
ATOM 1175 O O . TRP A 1 166 ? 8.661 8.351 -1.554 1.00 91.88 166 TRP A O 1
ATOM 1185 N N . PRO A 1 167 ? 9.025 10.404 -0.686 1.00 91.81 167 PRO A N 1
ATOM 1186 C CA . PRO A 1 167 ? 10.483 10.303 -0.729 1.00 91.81 167 PRO A CA 1
ATOM 1187 C C . PRO A 1 167 ? 11.050 9.221 0.201 1.00 91.81 167 PRO A C 1
ATOM 1189 O O . PRO A 1 167 ? 12.113 8.665 -0.090 1.00 91.81 167 PRO A O 1
ATOM 1192 N N . ASP A 1 168 ? 10.336 8.889 1.274 1.00 93.50 168 ASP A N 1
ATOM 1193 C CA . ASP A 1 168 ? 10.904 8.144 2.397 1.00 93.50 168 ASP A CA 1
ATOM 1194 C C . ASP A 1 168 ? 11.065 6.651 2.103 1.00 93.50 168 ASP A C 1
ATOM 1196 O O . ASP A 1 168 ? 12.112 6.079 2.404 1.00 93.50 168 ASP A O 1
ATOM 1200 N N . MET A 1 169 ? 10.063 6.013 1.484 1.00 94.19 169 MET A N 1
ATOM 1201 C CA . MET A 1 169 ? 10.056 4.558 1.294 1.00 94.19 169 MET A CA 1
ATOM 1202 C C . MET A 1 169 ? 9.532 4.121 -0.081 1.00 94.19 169 MET A C 1
ATOM 1204 O O . MET A 1 169 ? 8.507 4.584 -0.589 1.00 94.19 169 MET A O 1
ATOM 1208 N N . SER A 1 170 ? 10.232 3.151 -0.657 1.00 93.69 170 SER A N 1
ATOM 1209 C CA . SER A 1 170 ? 9.742 2.208 -1.664 1.00 93.69 170 SER A CA 1
ATOM 1210 C C . SER A 1 170 ? 8.847 1.137 -1.022 1.00 93.69 170 SER A C 1
ATOM 1212 O O . SER A 1 170 ? 8.699 1.083 0.198 1.00 93.69 170 SER A O 1
ATOM 1214 N N . TYR A 1 171 ? 8.236 0.258 -1.820 1.00 94.44 171 TYR A N 1
ATOM 1215 C CA . TYR A 1 171 ? 7.343 -0.772 -1.276 1.00 94.44 171 TYR A CA 1
ATOM 1216 C C . TYR A 1 171 ? 8.071 -1.816 -0.427 1.00 94.44 171 TYR A C 1
ATOM 1218 O O . TYR A 1 171 ? 7.530 -2.228 0.595 1.00 94.44 171 TYR A O 1
ATOM 1226 N N . LEU A 1 172 ? 9.292 -2.226 -0.790 1.00 94.50 172 LEU A N 1
ATOM 1227 C CA . LEU A 1 172 ? 10.045 -3.177 0.036 1.00 94.50 172 LEU A CA 1
ATOM 1228 C C . LEU A 1 172 ? 10.556 -2.536 1.328 1.00 94.50 172 LEU A C 1
ATOM 1230 O O . LEU A 1 172 ? 10.543 -3.188 2.367 1.00 94.50 172 LEU A O 1
ATOM 1234 N N . GLU A 1 173 ? 10.947 -1.262 1.295 1.00 95.75 173 GLU A N 1
ATOM 1235 C CA . GLU A 1 173 ? 11.306 -0.537 2.521 1.00 95.75 173 GLU A CA 1
ATOM 1236 C C . GLU A 1 173 ? 10.093 -0.323 3.429 1.00 95.75 173 GLU A C 1
ATOM 1238 O O . GLU A 1 173 ? 10.237 -0.404 4.642 1.00 95.75 173 GLU A O 1
ATOM 1243 N N . LEU A 1 174 ? 8.897 -0.112 2.869 1.00 97.56 174 LEU A N 1
ATOM 1244 C CA . LEU A 1 174 ? 7.663 -0.037 3.651 1.00 97.56 174 LEU A CA 1
ATOM 1245 C C . LEU A 1 174 ? 7.361 -1.367 4.356 1.00 97.56 174 LEU A C 1
ATOM 1247 O O . LEU A 1 174 ? 7.028 -1.372 5.537 1.00 97.56 174 LEU A O 1
ATOM 1251 N N . VAL A 1 175 ? 7.506 -2.499 3.661 1.00 97.38 175 VAL A N 1
ATOM 1252 C CA . VAL A 1 175 ? 7.366 -3.825 4.287 1.00 97.38 175 VAL A CA 1
ATOM 1253 C C . VAL A 1 175 ? 8.406 -4.017 5.389 1.00 97.38 175 VAL A C 1
ATOM 1255 O O . VAL A 1 175 ? 8.050 -4.388 6.507 1.00 97.38 175 VAL A O 1
ATOM 1258 N N . GLN A 1 176 ? 9.672 -3.693 5.109 1.00 97.06 176 GLN A N 1
ATOM 1259 C CA . GLN A 1 176 ? 10.741 -3.783 6.101 1.00 97.06 176 GLN A CA 1
ATOM 1260 C C . GLN A 1 176 ? 10.464 -2.890 7.316 1.00 97.06 176 GLN A C 1
ATOM 1262 O O . GLN A 1 176 ? 10.678 -3.319 8.443 1.00 97.06 176 GLN A O 1
ATOM 1267 N N . HIS A 1 177 ? 9.918 -1.689 7.112 1.00 98.25 177 HIS A N 1
ATOM 1268 C CA . HIS A 1 177 ? 9.527 -0.790 8.193 1.00 98.25 177 HIS A CA 1
ATOM 1269 C C . HIS A 1 177 ? 8.521 -1.442 9.149 1.00 98.25 177 HIS A C 1
ATOM 1271 O O . HIS A 1 177 ? 8.695 -1.344 10.362 1.00 98.25 177 HIS A O 1
ATOM 1277 N N . TYR A 1 178 ? 7.500 -2.140 8.644 1.00 98.12 178 TYR A N 1
ATOM 1278 C CA . TYR A 1 178 ? 6.563 -2.865 9.510 1.00 98.12 178 TYR A CA 1
ATOM 1279 C C . TYR A 1 178 ? 7.243 -4.015 10.256 1.00 98.12 178 TYR A C 1
ATOM 1281 O O . TYR A 1 178 ? 7.042 -4.164 11.463 1.00 98.12 178 TYR A O 1
ATOM 1289 N N . HIS A 1 179 ? 8.111 -4.770 9.579 1.00 98.00 179 HIS A N 1
ATOM 1290 C CA . HIS A 1 179 ? 8.851 -5.878 10.194 1.00 98.00 179 HIS A CA 1
ATOM 1291 C C . HIS A 1 179 ? 9.768 -5.392 11.318 1.00 98.00 179 HIS A C 1
ATOM 1293 O O . HIS A 1 179 ? 9.760 -5.964 12.408 1.00 98.00 179 HIS A O 1
ATOM 1299 N N . ASP A 1 180 ? 10.486 -4.292 11.092 1.00 97.88 180 ASP A N 1
ATOM 1300 C CA . ASP A 1 180 ? 11.357 -3.652 12.083 1.00 97.88 180 ASP A CA 1
ATOM 1301 C C . ASP A 1 180 ? 10.573 -3.133 13.301 1.00 97.88 180 ASP A C 1
ATOM 1303 O O . ASP A 1 180 ? 11.125 -3.021 14.395 1.00 97.88 180 ASP A O 1
ATOM 1307 N N . ASN A 1 181 ? 9.273 -2.865 13.137 1.00 98.06 181 ASN A N 1
ATOM 1308 C CA . ASN A 1 181 ? 8.358 -2.442 14.201 1.00 98.06 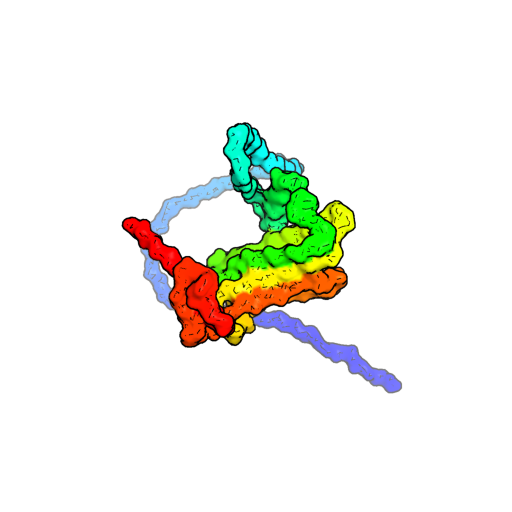181 ASN A CA 1
ATOM 1309 C C . ASN A 1 181 ? 7.514 -3.597 14.776 1.00 98.06 181 ASN A C 1
ATOM 1311 O O . ASN A 1 181 ? 6.533 -3.361 15.479 1.00 98.06 181 ASN A O 1
ATOM 1315 N N . GLY A 1 182 ? 7.902 -4.850 14.519 1.00 97.38 182 GLY A N 1
ATOM 1316 C CA . GLY A 1 182 ? 7.270 -6.035 15.105 1.00 97.38 182 GLY A CA 1
ATOM 1317 C C . GLY A 1 182 ? 5.967 -6.475 14.431 1.00 97.38 182 GLY A C 1
ATOM 1318 O O . GLY A 1 182 ? 5.282 -7.347 14.961 1.00 97.38 182 GLY A O 1
ATOM 1319 N N . VAL A 1 183 ? 5.632 -5.913 13.268 1.00 96.94 183 VAL A N 1
ATOM 1320 C CA . VAL A 1 183 ? 4.450 -6.265 12.473 1.00 96.94 183 VAL A CA 1
ATOM 1321 C C . VAL A 1 183 ? 4.893 -7.125 11.291 1.00 96.94 183 VAL A C 1
ATOM 1323 O O . VAL A 1 183 ? 5.273 -6.614 10.243 1.00 96.94 183 VAL A O 1
ATOM 1326 N N . SER A 1 184 ? 4.889 -8.449 11.458 1.00 95.69 184 SER A N 1
ATOM 1327 C CA . SER A 1 184 ? 5.391 -9.397 10.448 1.00 95.69 184 SER A CA 1
ATOM 1328 C C . SER A 1 184 ? 4.353 -9.828 9.405 1.00 95.69 184 SER A C 1
ATOM 1330 O O . SER A 1 184 ? 4.724 -10.386 8.375 1.00 95.69 184 SER A O 1
ATOM 1332 N N . ASN A 1 185 ? 3.067 -9.566 9.648 1.00 94.94 185 ASN A N 1
ATOM 1333 C CA . ASN A 1 185 ? 1.944 -9.941 8.781 1.00 94.94 185 ASN A CA 1
ATOM 1334 C C . ASN A 1 185 ? 1.657 -8.927 7.656 1.00 94.94 185 ASN A C 1
ATOM 1336 O O . ASN A 1 185 ? 0.601 -8.977 7.030 1.00 94.94 185 ASN A O 1
ATOM 1340 N N . VAL A 1 186 ? 2.600 -8.023 7.378 1.00 98.12 186 VAL A N 1
ATOM 1341 C CA . VAL A 1 186 ? 2.623 -7.201 6.163 1.00 98.12 186 VAL A CA 1
ATOM 1342 C C . VAL A 1 186 ? 3.682 -7.784 5.236 1.00 98.12 186 VAL A C 1
ATOM 1344 O O . VAL A 1 186 ? 4.861 -7.792 5.576 1.00 98.12 186 VAL A O 1
ATOM 1347 N N . THR A 1 187 ? 3.296 -8.296 4.075 1.00 96.69 187 THR A N 1
ATOM 1348 C CA . THR A 1 187 ? 4.190 -9.002 3.150 1.00 96.69 187 THR A CA 1
ATOM 1349 C C . THR A 1 187 ? 4.136 -8.398 1.747 1.00 96.69 187 THR A C 1
ATOM 1351 O O . THR A 1 187 ? 3.282 -7.572 1.419 1.00 96.69 187 THR A O 1
ATOM 1354 N N . ALA A 1 188 ? 5.095 -8.777 0.900 1.00 94.50 188 ALA A N 1
ATOM 1355 C CA . ALA A 1 188 ? 5.144 -8.369 -0.498 1.00 94.50 188 ALA A CA 1
ATOM 1356 C C . ALA A 1 188 ? 5.157 -9.585 -1.423 1.00 94.50 188 ALA A C 1
ATOM 1358 O O . ALA A 1 188 ? 5.869 -10.560 -1.191 1.00 94.50 188 ALA A O 1
ATOM 1359 N N . SER A 1 189 ? 4.432 -9.466 -2.532 1.00 92.94 189 SER A N 1
ATOM 1360 C CA . SER A 1 189 ? 4.453 -10.398 -3.652 1.00 92.94 189 SER A CA 1
ATOM 1361 C C . SER A 1 189 ? 4.765 -9.644 -4.951 1.00 92.94 189 SER A C 1
ATOM 1363 O O . SER A 1 189 ? 3.858 -9.172 -5.646 1.00 92.94 189 SER A O 1
ATOM 1365 N N . PRO A 1 190 ? 6.056 -9.479 -5.292 1.00 89.44 190 PRO A N 1
ATOM 1366 C CA . PRO A 1 190 ? 6.456 -8.993 -6.603 1.00 89.44 190 PRO A CA 1
ATOM 1367 C C . PRO A 1 190 ? 6.025 -9.968 -7.700 1.00 89.44 190 PRO A C 1
ATOM 1369 O O . PRO A 1 190 ? 6.434 -11.129 -7.718 1.00 89.44 190 PRO A O 1
ATOM 1372 N N . LEU A 1 191 ? 5.198 -9.486 -8.624 1.00 87.62 191 LEU A N 1
ATOM 1373 C CA . LEU A 1 191 ? 4.729 -10.238 -9.781 1.00 87.62 191 LEU A CA 1
ATOM 1374 C C . LEU A 1 191 ? 5.486 -9.768 -11.025 1.00 87.62 191 LEU A C 1
ATOM 1376 O O . LEU A 1 191 ? 5.715 -8.572 -11.226 1.00 87.62 191 LEU A O 1
ATOM 1380 N N . PHE A 1 192 ? 5.854 -10.709 -11.888 1.00 82.88 192 PHE A N 1
ATOM 1381 C CA . PHE A 1 192 ? 6.700 -10.446 -13.050 1.00 82.88 192 PHE A CA 1
ATOM 1382 C C . PHE A 1 192 ? 6.059 -10.981 -14.325 1.00 82.88 192 PHE A C 1
ATOM 1384 O O . PHE A 1 192 ? 5.309 -11.959 -14.297 1.00 82.88 192 PHE A O 1
ATOM 1391 N N . ASP A 1 193 ? 6.417 -10.384 -15.461 1.00 80.88 193 ASP A N 1
ATOM 1392 C CA . ASP A 1 193 ? 6.179 -11.034 -16.744 1.00 80.88 193 ASP A CA 1
ATOM 1393 C C . ASP A 1 193 ? 6.953 -12.352 -16.761 1.00 80.88 193 ASP A C 1
ATOM 1395 O O . ASP A 1 193 ? 8.177 -12.370 -16.619 1.00 80.88 193 ASP A O 1
ATOM 1399 N N . SER A 1 194 ? 6.262 -13.456 -17.025 1.00 61.91 194 SER A N 1
ATOM 1400 C CA . SER A 1 194 ? 6.890 -14.752 -17.318 1.00 61.91 194 SER A CA 1
ATOM 1401 C C . SER A 1 194 ? 7.478 -14.809 -18.741 1.00 61.91 194 SER A C 1
ATOM 1403 O O . SER A 1 194 ? 7.759 -15.882 -19.270 1.00 61.91 194 SER A O 1
ATOM 1405 N N . GLY A 1 195 ? 7.660 -13.647 -19.383 1.00 55.84 195 GLY A N 1
ATOM 1406 C CA . GLY A 1 195 ? 7.695 -13.537 -20.836 1.00 55.84 195 GLY A CA 1
ATOM 1407 C C . GLY A 1 195 ? 6.340 -13.920 -21.439 1.00 55.84 195 GLY A C 1
ATOM 1408 O O . GLY A 1 195 ? 5.469 -14.496 -20.786 1.00 55.84 195 GLY A O 1
ATOM 1409 N N . THR A 1 196 ? 6.139 -13.640 -22.721 1.00 50.34 196 THR A N 1
ATOM 1410 C CA . THR A 1 196 ? 5.175 -14.430 -23.488 1.00 50.34 196 THR A CA 1
ATOM 1411 C C . THR A 1 196 ? 5.761 -15.835 -23.588 1.00 50.34 196 THR A C 1
ATOM 1413 O O . THR A 1 196 ? 6.491 -16.126 -24.535 1.00 50.34 196 THR A O 1
ATOM 1416 N N . SER A 1 197 ? 5.525 -16.691 -22.588 1.00 52.03 197 SER A N 1
ATOM 1417 C CA . SER A 1 197 ? 5.694 -18.128 -22.804 1.00 52.03 197 SER A CA 1
ATOM 1418 C C . SER A 1 197 ? 4.974 -18.487 -24.115 1.00 52.03 197 SER A C 1
ATOM 1420 O O . SER A 1 197 ? 3.863 -17.988 -24.335 1.00 52.03 197 SER A O 1
ATOM 1422 N N . PRO A 1 198 ? 5.553 -19.316 -25.002 1.00 56.22 198 PRO A N 1
ATOM 1423 C CA . PRO A 1 198 ? 4.818 -19.853 -26.150 1.00 56.22 198 PRO A CA 1
ATOM 1424 C C . PRO A 1 198 ? 3.523 -20.582 -25.739 1.00 56.22 198 PRO A C 1
ATOM 1426 O O . PRO A 1 198 ? 2.659 -20.803 -26.583 1.00 56.22 198 PRO A O 1
ATOM 1429 N N . ASP A 1 199 ? 3.366 -20.899 -24.451 1.00 55.28 199 ASP A N 1
ATOM 1430 C CA . ASP A 1 199 ? 2.183 -21.531 -23.859 1.00 55.28 199 ASP A CA 1
ATOM 1431 C C . ASP A 1 199 ? 0.994 -20.581 -23.671 1.00 55.28 199 ASP A C 1
ATOM 1433 O O . ASP A 1 199 ? -0.084 -21.010 -23.254 1.00 55.28 199 ASP A O 1
ATOM 1437 N N . TRP A 1 200 ? 1.183 -19.291 -23.954 1.00 59.81 200 TRP A N 1
ATOM 1438 C CA . TRP A 1 200 ? 0.114 -18.313 -23.903 1.00 59.81 200 TRP A CA 1
ATOM 1439 C C . TRP A 1 200 ? -0.674 -18.283 -25.210 1.00 59.81 200 TRP A C 1
ATOM 1441 O O . TRP A 1 200 ? -0.284 -17.639 -26.188 1.00 59.81 200 TRP A O 1
ATOM 1451 N N . VAL A 1 201 ? -1.823 -18.950 -25.203 1.00 61.22 201 VAL A N 1
ATOM 1452 C CA . VAL A 1 201 ? -2.724 -19.025 -26.354 1.00 61.22 201 VAL A CA 1
ATOM 1453 C C . VAL A 1 201 ? -3.855 -17.991 -26.238 1.00 61.22 201 VAL A C 1
ATOM 1455 O O . VAL A 1 201 ? -4.338 -17.715 -25.136 1.00 61.22 201 VAL A O 1
ATOM 1458 N N . PRO A 1 202 ? -4.286 -17.362 -27.347 1.00 65.44 202 PRO A N 1
ATOM 1459 C CA . PRO A 1 202 ? -5.497 -16.554 -27.341 1.00 65.44 202 PRO A CA 1
ATOM 1460 C C . PRO A 1 202 ? -6.701 -17.458 -27.063 1.00 65.44 202 PRO A C 1
ATOM 1462 O O . PRO A 1 202 ? -6.890 -18.462 -27.747 1.00 65.44 202 PRO A O 1
ATOM 1465 N N . VAL A 1 203 ? -7.507 -17.087 -26.070 1.00 73.12 203 VAL A N 1
ATOM 1466 C CA . VAL A 1 203 ? -8.703 -17.836 -25.663 1.00 73.12 203 VAL A CA 1
ATOM 1467 C C . VAL A 1 203 ? -9.922 -16.926 -25.606 1.00 73.12 203 VAL A C 1
ATOM 1469 O O . VAL A 1 203 ? -9.804 -15.731 -25.335 1.00 73.12 203 VAL A O 1
ATOM 1472 N N . ASN A 1 204 ? -11.101 -17.492 -25.841 1.00 72.38 204 ASN A N 1
ATOM 1473 C CA . ASN A 1 204 ? -12.383 -16.822 -25.633 1.00 72.38 204 ASN A CA 1
ATOM 1474 C C . ASN A 1 204 ? -12.912 -17.054 -24.208 1.00 72.38 204 ASN A C 1
ATOM 1476 O O . ASN A 1 204 ? -13.757 -16.295 -23.738 1.00 72.38 204 ASN A O 1
ATOM 1480 N N . GLY A 1 205 ? -12.401 -18.066 -23.499 1.00 68.38 205 GLY A N 1
ATOM 1481 C CA . GLY A 1 205 ? -12.692 -18.291 -22.087 1.00 68.38 205 GLY A CA 1
ATOM 1482 C C . GLY A 1 205 ? -11.904 -19.450 -21.463 1.00 68.38 205 GLY A C 1
ATOM 1483 O O . GLY A 1 205 ? -11.110 -20.100 -22.140 1.00 68.38 205 GLY A O 1
ATOM 1484 N N . PRO A 1 206 ? -12.136 -19.745 -20.169 1.00 67.25 206 PRO A N 1
ATOM 1485 C CA . PRO A 1 206 ? -11.392 -20.771 -19.428 1.00 67.25 206 PRO A CA 1
ATOM 1486 C C . PRO A 1 206 ? -11.486 -22.185 -20.020 1.00 67.25 206 PRO A C 1
ATOM 1488 O O . PRO A 1 206 ? -10.600 -23.000 -19.793 1.00 67.25 206 PRO A O 1
ATOM 1491 N N . VAL A 1 207 ? -12.549 -22.479 -20.776 1.00 79.50 207 VAL A N 1
ATOM 1492 C CA . VAL A 1 207 ? -12.774 -23.786 -21.419 1.00 79.50 207 VAL A CA 1
ATOM 1493 C C . VAL A 1 207 ? -11.836 -24.058 -22.596 1.00 79.50 207 VAL A C 1
ATOM 1495 O O . VAL A 1 207 ? -11.695 -25.208 -22.999 1.00 79.50 207 VAL A O 1
ATOM 1498 N N . ASP A 1 208 ? -11.184 -23.022 -23.128 1.00 74.75 208 ASP A N 1
ATOM 1499 C CA . ASP A 1 208 ? -10.263 -23.142 -24.260 1.00 74.75 208 ASP A CA 1
ATOM 1500 C C . ASP A 1 208 ? -8.831 -23.502 -23.814 1.00 74.75 208 ASP A C 1
ATOM 1502 O O . ASP A 1 208 ? -7.934 -23.621 -24.650 1.00 74.75 208 ASP A O 1
ATOM 1506 N N . LEU A 1 209 ? -8.594 -23.659 -22.503 1.00 73.69 209 LEU A N 1
ATOM 1507 C CA . LEU A 1 209 ? -7.283 -23.981 -21.942 1.00 73.69 209 LEU A CA 1
ATOM 1508 C C . LEU A 1 209 ? -7.159 -25.465 -21.608 1.00 73.69 209 LEU A C 1
ATOM 1510 O O . LEU A 1 209 ? -7.884 -25.997 -20.767 1.00 73.69 209 LEU A O 1
ATOM 1514 N N . SER A 1 210 ? -6.172 -26.125 -22.219 1.00 78.88 210 SER A N 1
ATOM 1515 C CA . SER A 1 210 ? -5.733 -27.443 -21.754 1.00 78.88 210 SER A CA 1
ATOM 1516 C C . SER A 1 210 ? -5.001 -27.304 -20.417 1.00 78.88 210 SER A C 1
ATOM 1518 O O . SER A 1 210 ? -4.429 -26.256 -20.111 1.00 78.88 210 SER A O 1
ATOM 1520 N N . ALA A 1 211 ? -4.972 -28.374 -19.619 1.00 71.94 211 ALA A N 1
ATOM 1521 C CA . ALA A 1 211 ? -4.227 -28.387 -18.363 1.00 71.94 211 ALA A CA 1
ATOM 1522 C C . ALA A 1 211 ? -2.757 -27.970 -18.585 1.00 71.94 211 ALA A C 1
ATOM 1524 O O . ALA A 1 211 ? -2.070 -28.539 -19.432 1.00 71.94 211 ALA A O 1
ATOM 1525 N N . GLY A 1 212 ? -2.292 -26.975 -17.825 1.00 65.31 212 GLY A N 1
ATOM 1526 C CA . GLY A 1 212 ? -0.940 -26.416 -17.936 1.00 65.31 212 GLY A CA 1
ATOM 1527 C C . GLY A 1 212 ? -0.772 -25.295 -18.970 1.00 65.31 212 GLY A C 1
ATOM 1528 O O . GLY A 1 212 ? 0.320 -24.748 -19.068 1.00 65.31 212 GLY A O 1
ATOM 1529 N N . GLN A 1 213 ? -1.820 -24.924 -19.714 1.00 63.56 213 GLN A N 1
ATOM 1530 C CA . GLN A 1 213 ? -1.790 -23.774 -20.623 1.00 63.56 213 GLN A CA 1
ATOM 1531 C C . GLN A 1 213 ? -2.325 -22.511 -19.954 1.00 63.56 213 GLN A C 1
ATOM 1533 O O . GLN A 1 213 ? -3.205 -22.562 -19.094 1.00 63.56 213 GLN A O 1
ATOM 1538 N N . HIS A 1 214 ? -1.789 -21.367 -20.370 1.00 58.53 214 HIS A N 1
ATOM 1539 C CA . HIS A 1 214 ? -2.209 -20.059 -19.891 1.00 58.53 214 HIS A CA 1
ATOM 1540 C C . HIS A 1 214 ? -2.914 -19.314 -21.031 1.00 58.53 214 HIS A C 1
ATOM 1542 O O . HIS A 1 214 ? -2.527 -19.421 -22.194 1.00 58.53 214 HIS A O 1
ATOM 1548 N N . GLY A 1 215 ? -3.973 -18.571 -20.719 1.00 59.25 215 GLY A N 1
ATOM 1549 C CA . GLY A 1 215 ? -4.787 -17.894 -21.726 1.00 59.25 215 GLY A CA 1
ATOM 1550 C C . GLY A 1 215 ? -5.003 -16.435 -21.404 1.00 59.25 215 GLY A C 1
ATOM 1551 O O . GLY A 1 215 ? -5.232 -16.080 -20.250 1.00 59.25 215 GLY A O 1
ATOM 1552 N N . TRP A 1 216 ? -4.991 -15.595 -22.435 1.00 57.44 216 TRP A N 1
ATOM 1553 C CA . TRP A 1 216 ? -5.488 -14.225 -22.330 1.00 57.44 216 TRP A CA 1
ATOM 1554 C C . TRP A 1 216 ? -6.750 -14.083 -23.172 1.00 57.44 216 TRP A C 1
ATOM 1556 O O . TRP A 1 216 ? -6.762 -14.465 -24.346 1.00 57.44 216 TRP A O 1
ATOM 1566 N N . VAL A 1 217 ? -7.778 -13.461 -22.598 1.00 57.09 217 VAL A N 1
ATOM 1567 C CA . VAL A 1 217 ? -8.945 -13.004 -23.354 1.00 57.09 217 VAL A CA 1
ATOM 1568 C C . VAL A 1 217 ? -8.644 -11.599 -23.866 1.00 57.09 217 VAL A C 1
ATOM 1570 O O . VAL A 1 217 ? -8.547 -10.653 -23.085 1.00 57.09 217 VAL A O 1
ATOM 1573 N N . ARG A 1 218 ? -8.487 -11.440 -25.185 1.00 49.44 218 ARG A N 1
ATOM 1574 C CA . ARG A 1 218 ? -8.547 -10.113 -25.813 1.00 49.44 218 ARG A CA 1
ATOM 1575 C C . ARG A 1 218 ? -9.992 -9.835 -26.182 1.00 49.44 218 ARG A C 1
ATOM 1577 O O . ARG A 1 218 ? -10.472 -10.320 -27.200 1.00 49.44 218 ARG A O 1
ATOM 1584 N N . THR A 1 219 ? -10.675 -9.019 -25.393 1.00 47.94 219 THR A N 1
ATOM 1585 C CA . THR A 1 219 ? -11.914 -8.395 -25.850 1.00 47.94 219 THR A CA 1
ATOM 1586 C C . THR A 1 219 ? -11.578 -7.491 -27.035 1.00 47.94 219 THR A C 1
ATOM 1588 O O . THR A 1 219 ? -10.836 -6.517 -26.901 1.00 47.94 219 THR A O 1
ATOM 1591 N N . THR A 1 220 ? -12.080 -7.825 -28.224 1.00 44.84 220 THR A N 1
ATOM 1592 C CA . THR A 1 220 ? -12.088 -6.896 -29.356 1.00 44.84 220 THR A CA 1
ATOM 1593 C C . THR A 1 220 ? -12.971 -5.715 -28.982 1.00 44.84 220 THR A C 1
ATOM 1595 O O . THR A 1 220 ? -14.190 -5.846 -28.920 1.00 44.84 220 THR A O 1
ATOM 1598 N N . TYR A 1 221 ? -12.359 -4.564 -28.714 1.00 32.34 221 TYR A N 1
ATOM 1599 C CA . TYR A 1 221 ? -13.087 -3.304 -28.660 1.00 32.34 221 TYR A CA 1
ATOM 1600 C C . TYR A 1 221 ? -13.520 -2.961 -30.087 1.00 32.34 221 TYR A C 1
ATOM 1602 O O . TYR A 1 221 ? -12.678 -2.739 -30.956 1.00 32.34 221 TYR A O 1
ATOM 1610 N N . THR A 1 222 ? -14.825 -2.951 -30.348 1.00 45.66 222 THR A N 1
ATOM 1611 C CA . THR A 1 222 ? -15.374 -2.260 -31.518 1.00 45.66 222 THR A CA 1
ATOM 1612 C C . THR A 1 222 ? -15.252 -0.761 -31.269 1.00 45.66 222 THR A C 1
ATOM 1614 O O . THR A 1 222 ? -15.873 -0.248 -30.339 1.00 45.66 222 THR A O 1
ATOM 1617 N N . THR A 1 223 ? -14.396 -0.104 -32.052 1.00 48.72 223 THR A N 1
ATOM 1618 C CA . THR A 1 223 ? -14.267 1.360 -32.142 1.00 48.72 223 THR A CA 1
ATOM 1619 C C . THR A 1 223 ? -15.499 1.998 -32.752 1.00 48.72 223 THR A C 1
ATOM 1621 O O . THR A 1 223 ? -16.017 1.392 -33.721 1.00 48.72 223 THR A O 1
#

Radius of gyration: 27.98 Å; Cα contacts (8 Å, |Δi|>4): 247; chains: 1; bounding box: 86×83×64 Å

Secondary structure (DSSP, 8-state):
---------------PPPPPP-------------------------------------S--S-------SS-HHHHHHHHHHHHT-GGGT--TT-EEEE----S-GGGT-S-HHHHHHHHHHHHTSTT---SEEEEEEE-SS-HHHHSSTTSTTTPPTTSGGGGS-SS--HHHHHHHHHHTT--SEEEEEE------TTEEE-SSGGGPPTT-EEE-------

pLDDT: mean 73.79, std 24.52, range [31.98, 98.75]

Nearest PDB structures (foldseek):
  4emy-assembly2_D  TM=4.428E-01  e=3.342E+00  Anaerococcus prevotii DSM 20548
  4emy-assembly2_C  TM=4.877E-01  e=7.239E+00  Anaerococcus prevotii DSM 20548

Sequence (223 aa):
MVAGAAMAEAGCDSEEQQPGPGATGGSGGGPQDAGTGGGSGGQAGAGGGGAEVDAYTPPDLTNRVLVARNGTPPENVANVLALAGGIARFIDQDDVVVLKPNGQWRRQGYTHTECMKALIDEILARPGGFDGEIIIAEHIHRGPSASMEAQYCWNISAGDNRLNNWPDMSYLELVQHYHDNGVSNVTASPLFDSGTSPDWVPVNGPVDLSAGQHGWVRTTYTT

Foldseek 3Di:
DDDDDDDDDDDDDDDDDDDDDDDDDDDDDDDDDDDDDDDDDDDDDPDDPDFDDPPDDDPDDPDDDFFDDDDDLLVRLVRSCVVVVAPCVPDDQADEAEDEWAWQCLLQATGAVVNVLSVVVSQQPGVVGHPHAYEDEYENAAAPVVCPPLRIQQRPDQPHSCVNHPRPDRPVVSQVVCVVVVNNRYYYDYDYPPDPDVLEDEDCDPVVDDPPGHYDDDDPDDD

Mean predicted aligned error: 16.33 Å

Solvent-accessible surface area (backbone atoms only — not comparable to full-atom values): 14487 Å² total; per-residue (Å²): 141,86,87,87,89,80,88,80,88,83,81,89,83,84,86,80,85,82,86,83,85,89,84,90,85,87,87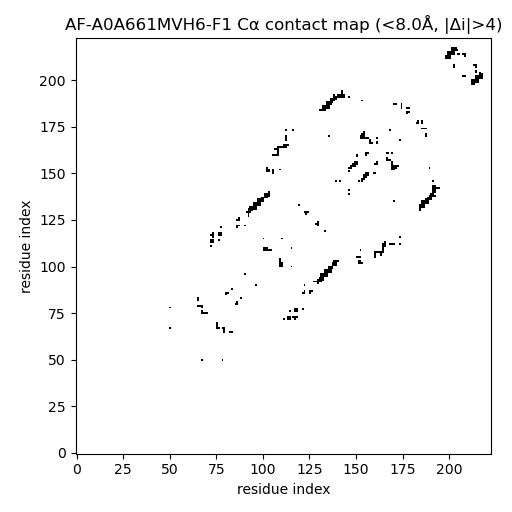,84,80,87,82,88,84,88,82,84,87,79,91,80,90,79,78,94,72,87,76,77,82,70,79,84,78,82,80,82,77,72,93,88,64,95,70,84,88,78,84,54,76,96,54,56,60,44,54,25,48,54,48,35,35,53,77,68,65,37,59,65,73,80,48,63,44,68,44,76,44,76,45,69,58,51,39,62,48,32,87,76,13,42,53,47,43,51,40,53,50,40,49,49,52,48,51,56,63,25,88,93,40,54,77,30,38,38,32,44,37,41,64,51,80,32,44,64,68,71,46,70,35,56,67,25,47,47,48,32,44,75,83,50,51,25,75,57,36,39,58,88,44,29,54,50,52,49,37,48,52,36,43,79,70,73,40,72,50,46,44,77,44,86,42,54,43,80,63,87,45,91,57,57,43,88,28,94,50,82,86,71,49,58,94,94,49,47,69,49,71,76,79,81,76,82,127